Protein AF-A0A6J8A7T9-F1 (afdb_monomer_lite)

Structure (mmCIF, N/CA/C/O backbone):
data_AF-A0A6J8A7T9-F1
#
_entry.id   AF-A0A6J8A7T9-F1
#
loop_
_atom_site.group_PDB
_atom_site.id
_atom_site.type_symbol
_atom_site.label_atom_id
_atom_site.label_alt_id
_atom_site.label_comp_id
_atom_site.label_asym_id
_atom_site.label_entity_id
_atom_site.label_seq_id
_atom_site.pdbx_PDB_ins_code
_atom_site.Cartn_x
_atom_site.Cartn_y
_atom_site.Cartn_z
_atom_site.occupancy
_atom_site.B_iso_or_equiv
_atom_site.auth_seq_id
_atom_site.auth_comp_id
_atom_site.auth_asym_id
_atom_site.auth_atom_id
_atom_site.pdbx_PDB_model_num
ATOM 1 N N . MET A 1 1 ? 7.261 1.816 20.589 1.00 83.00 1 MET A N 1
ATOM 2 C CA . MET A 1 1 ? 6.664 0.461 20.465 1.00 83.00 1 MET A CA 1
ATOM 3 C C . MET A 1 1 ? 7.342 -0.419 19.414 1.00 83.00 1 MET A C 1
ATOM 5 O O . MET A 1 1 ? 7.906 -1.417 19.814 1.00 83.00 1 MET A O 1
ATOM 9 N N . LYS A 1 2 ? 7.361 -0.083 18.110 1.00 87.50 2 LYS A N 1
ATOM 10 C CA . LYS A 1 2 ? 7.926 -0.970 17.059 1.00 87.50 2 LYS A CA 1
ATOM 11 C C . LYS A 1 2 ? 9.394 -1.391 17.277 1.00 87.50 2 LYS A C 1
ATOM 13 O O . LYS A 1 2 ? 9.764 -2.484 16.874 1.00 87.50 2 LYS A O 1
ATOM 18 N N . GLN A 1 3 ? 10.212 -0.527 17.880 1.00 86.94 3 GLN A N 1
ATOM 19 C CA . GLN A 1 3 ? 11.635 -0.793 18.141 1.00 86.94 3 GLN A CA 1
ATOM 20 C C . GLN A 1 3 ? 11.873 -1.531 19.468 1.00 86.94 3 GLN A C 1
ATOM 22 O O . GLN A 1 3 ? 12.665 -2.460 19.508 1.00 86.94 3 GLN A O 1
ATOM 27 N N . GLU A 1 4 ? 11.173 -1.139 20.534 1.00 89.31 4 GLU A N 1
ATOM 28 C CA . GLU A 1 4 ? 11.419 -1.640 21.900 1.00 89.31 4 GLU A CA 1
ATOM 29 C C . GLU A 1 4 ? 10.499 -2.797 22.325 1.00 89.31 4 GLU A C 1
ATOM 31 O O . GLU A 1 4 ? 10.839 -3.563 23.217 1.00 89.31 4 GLU A O 1
ATOM 36 N N . TYR A 1 5 ? 9.327 -2.930 21.698 1.00 93.06 5 TYR A N 1
ATOM 37 C CA . TYR A 1 5 ? 8.269 -3.873 22.075 1.00 93.06 5 TYR A CA 1
ATOM 38 C C . TYR A 1 5 ? 7.647 -4.494 20.817 1.00 93.06 5 TYR A C 1
ATOM 40 O O . TYR A 1 5 ? 6.481 -4.250 20.485 1.00 93.06 5 TYR A O 1
ATOM 48 N N . LEU A 1 6 ? 8.460 -5.244 20.068 1.00 94.50 6 LEU A N 1
ATOM 49 C CA . LEU A 1 6 ? 8.077 -5.785 18.762 1.00 94.50 6 LEU A CA 1
ATOM 50 C C . LEU A 1 6 ? 6.875 -6.736 18.847 1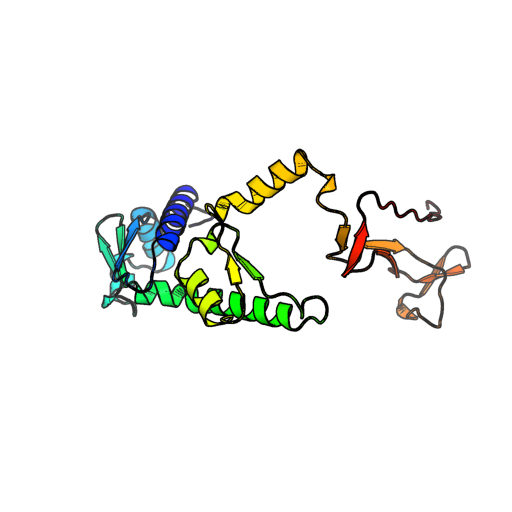.00 94.50 6 LEU A C 1
ATOM 52 O O . LEU A 1 6 ? 5.968 -6.615 18.030 1.00 94.50 6 LEU A O 1
ATOM 56 N N . GLU A 1 7 ? 6.836 -7.636 19.831 1.00 94.00 7 GLU A N 1
ATOM 57 C CA . GLU A 1 7 ? 5.733 -8.596 20.006 1.00 94.00 7 GLU A CA 1
ATOM 58 C C . GLU A 1 7 ? 4.395 -7.883 20.226 1.00 94.00 7 GLU A C 1
ATOM 60 O O . GLU A 1 7 ? 3.472 -8.042 19.428 1.00 94.00 7 GLU A O 1
ATOM 65 N N . SER A 1 8 ? 4.334 -6.981 21.211 1.00 94.50 8 SER A N 1
ATOM 66 C CA . SER A 1 8 ? 3.161 -6.142 21.484 1.00 94.50 8 SER A CA 1
ATOM 67 C C . SER A 1 8 ? 2.701 -5.351 20.257 1.00 94.50 8 SER A C 1
ATOM 69 O O . SER A 1 8 ? 1.504 -5.220 20.002 1.00 94.50 8 SER A O 1
ATOM 71 N N . TYR A 1 9 ? 3.648 -4.817 19.479 1.00 95.38 9 TYR A N 1
ATOM 72 C CA . TYR A 1 9 ? 3.336 -4.127 18.232 1.00 95.38 9 TYR A CA 1
ATOM 73 C C . TYR A 1 9 ? 2.712 -5.074 17.199 1.00 95.38 9 TYR A C 1
ATOM 75 O O . TYR A 1 9 ? 1.704 -4.726 16.587 1.00 95.38 9 TYR A O 1
ATOM 83 N N . LEU A 1 10 ? 3.282 -6.265 17.002 1.00 95.12 10 LEU A N 1
ATOM 84 C CA . LEU A 1 10 ? 2.763 -7.245 16.048 1.00 95.12 10 LEU A CA 1
ATOM 85 C C . LEU A 1 10 ? 1.363 -7.729 16.431 1.00 95.12 10 LEU A C 1
ATOM 87 O O . LEU A 1 10 ? 0.517 -7.847 15.545 1.00 95.12 10 LEU A O 1
ATOM 91 N N . ASP A 1 11 ? 1.096 -7.948 17.717 1.00 93.69 11 ASP A N 1
ATOM 92 C CA . ASP A 1 11 ? -0.228 -8.347 18.199 1.00 93.69 11 ASP A CA 1
ATOM 93 C C . ASP A 1 11 ? -1.267 -7.242 17.992 1.00 93.69 11 ASP A C 1
ATOM 95 O O . ASP A 1 11 ? -2.349 -7.504 17.459 1.00 93.69 11 ASP A O 1
ATOM 99 N N . LEU A 1 12 ? -0.911 -5.989 18.304 1.00 95.00 12 LEU A N 1
ATOM 100 C CA . LEU A 1 12 ? -1.765 -4.830 18.037 1.00 95.00 12 LEU A CA 1
ATOM 101 C C . LEU A 1 12 ? -2.108 -4.716 16.546 1.00 95.00 12 LEU A C 1
ATOM 103 O O . LEU A 1 12 ? -3.274 -4.550 16.179 1.00 95.00 12 LEU A O 1
ATOM 107 N N . ILE A 1 13 ? -1.097 -4.810 15.678 1.00 94.88 13 ILE A N 1
ATOM 108 C CA . ILE A 1 13 ? -1.295 -4.726 14.229 1.00 94.88 13 ILE A CA 1
ATOM 109 C C . ILE A 1 13 ? -2.118 -5.908 13.724 1.00 94.88 13 ILE A C 1
ATOM 111 O O . ILE A 1 13 ? -2.998 -5.707 12.893 1.00 94.88 13 ILE A O 1
ATOM 115 N N . ARG A 1 14 ? -1.900 -7.127 14.224 1.00 93.94 14 ARG A N 1
ATOM 116 C CA . ARG A 1 14 ? -2.664 -8.311 13.808 1.00 93.94 14 ARG A CA 1
ATOM 117 C C . ARG A 1 14 ? -4.146 -8.176 14.147 1.00 93.94 14 ARG A C 1
ATOM 119 O O . ARG A 1 14 ? -4.991 -8.483 13.298 1.00 93.94 14 ARG A O 1
ATOM 126 N N . ASP A 1 15 ? -4.470 -7.712 15.352 1.00 94.31 15 ASP A N 1
ATOM 127 C CA . ASP A 1 15 ? -5.870 -7.527 15.726 1.00 94.31 15 ASP A CA 1
ATOM 128 C C . ASP A 1 15 ? -6.496 -6.377 14.928 1.00 94.31 15 ASP A C 1
ATOM 130 O O . ASP A 1 15 ? -7.563 -6.554 14.339 1.00 94.31 15 ASP A O 1
ATOM 134 N N . PHE A 1 16 ? -5.788 -5.255 14.753 1.00 93.06 16 PHE A N 1
ATOM 135 C CA . PHE A 1 16 ? -6.235 -4.166 13.876 1.00 93.06 16 PHE A CA 1
ATOM 136 C C . PHE A 1 16 ? -6.507 -4.642 12.437 1.00 93.06 16 PHE A C 1
ATOM 138 O O . PHE A 1 16 ? -7.571 -4.374 11.873 1.00 93.06 16 PHE A O 1
ATOM 145 N N . GLU A 1 17 ? -5.583 -5.405 11.850 1.00 91.38 17 GLU A N 1
ATOM 146 C CA . GLU A 1 17 ? -5.686 -5.987 10.507 1.00 91.38 17 GLU A CA 1
ATOM 147 C C . GLU A 1 17 ? -6.872 -6.945 10.350 1.00 91.38 17 GLU A C 1
ATOM 149 O O . GLU A 1 17 ? -7.407 -7.097 9.245 1.00 91.38 17 GLU A O 1
ATOM 154 N N . THR A 1 18 ? -7.285 -7.583 11.443 1.00 91.50 18 THR A N 1
ATOM 155 C CA . THR A 1 18 ? -8.459 -8.455 11.494 1.00 91.50 18 THR A CA 1
ATOM 156 C C . THR A 1 18 ? -9.729 -7.618 11.606 1.00 91.50 18 THR A C 1
ATOM 158 O O . THR A 1 18 ? -10.648 -7.768 10.797 1.00 91.50 18 THR A O 1
ATOM 161 N N . LYS A 1 19 ? -9.771 -6.671 12.549 1.00 92.25 19 LYS A N 1
ATOM 162 C CA . LYS A 1 19 ? -10.948 -5.835 12.815 1.00 92.25 19 LYS A CA 1
ATOM 163 C C . LYS A 1 19 ? -11.281 -4.904 11.662 1.00 92.25 19 LYS A C 1
ATOM 165 O O . LYS A 1 19 ? -12.459 -4.780 11.337 1.00 92.25 19 LYS A O 1
ATOM 170 N N . LYS A 1 20 ? -10.294 -4.338 10.961 1.00 90.06 20 LYS A N 1
ATOM 171 C CA . LYS A 1 20 ? -10.535 -3.463 9.796 1.00 90.06 20 LYS A CA 1
ATOM 172 C C . LYS A 1 20 ? -11.361 -4.126 8.684 1.00 90.06 20 LYS A C 1
ATOM 174 O O . LYS A 1 20 ? -12.021 -3.433 7.916 1.00 90.06 20 LYS A O 1
ATOM 179 N N . ARG A 1 21 ? -11.334 -5.462 8.587 1.00 88.69 21 ARG A N 1
ATOM 180 C CA . ARG A 1 21 ? -12.101 -6.241 7.595 1.00 88.69 21 ARG A CA 1
ATOM 181 C C . ARG A 1 21 ? -13.568 -6.407 7.991 1.00 88.69 21 ARG A C 1
ATOM 183 O O . ARG A 1 21 ? -14.385 -6.752 7.152 1.00 88.69 21 ARG A O 1
ATOM 190 N N . THR A 1 22 ? -13.891 -6.166 9.259 1.00 87.00 22 THR A N 1
ATOM 191 C CA . THR A 1 22 ? -15.240 -6.332 9.822 1.00 87.00 22 THR A CA 1
ATOM 192 C C . THR A 1 22 ? -16.046 -5.034 9.848 1.00 87.00 22 THR A C 1
ATOM 194 O O . THR A 1 22 ? -17.246 -5.074 10.093 1.00 87.00 22 THR A O 1
ATOM 197 N N . ILE A 1 23 ? -15.404 -3.889 9.588 1.00 88.62 23 ILE A N 1
ATOM 198 C CA . ILE A 1 23 ? -16.053 -2.577 9.627 1.00 88.62 23 ILE A CA 1
ATOM 199 C C . ILE A 1 23 ? -16.860 -2.374 8.346 1.00 88.62 23 ILE A C 1
ATOM 201 O O . ILE A 1 23 ? -16.309 -2.359 7.244 1.00 88.62 23 ILE A O 1
ATOM 205 N N . ASN A 1 24 ? -18.158 -2.169 8.522 1.00 86.94 24 ASN A N 1
ATOM 206 C CA . ASN A 1 24 ? -19.120 -1.812 7.484 1.00 86.94 24 ASN A CA 1
ATOM 207 C C . ASN A 1 24 ? -19.909 -0.547 7.911 1.00 86.94 24 ASN A C 1
ATOM 209 O O . ASN A 1 24 ? -19.714 -0.059 9.036 1.00 86.94 24 ASN A O 1
ATOM 213 N N . PRO A 1 25 ? -20.764 0.026 7.045 1.00 83.75 25 PRO A N 1
ATOM 214 C CA . PRO A 1 25 ? -21.557 1.212 7.386 1.00 83.75 25 PRO A CA 1
ATOM 215 C C . PRO A 1 25 ? -22.433 1.042 8.630 1.00 83.75 25 PRO A C 1
ATOM 217 O O . PRO A 1 25 ? -22.506 1.954 9.452 1.00 83.75 25 PRO A O 1
ATOM 220 N N . ASP A 1 26 ? -23.007 -0.146 8.821 1.00 88.44 26 ASP A N 1
ATOM 221 C CA . ASP A 1 26 ? -23.929 -0.448 9.924 1.00 88.44 26 ASP A CA 1
ATOM 222 C C . ASP A 1 26 ? -23.219 -0.726 11.257 1.00 88.44 26 ASP A C 1
ATOM 224 O O . ASP A 1 26 ? -23.841 -0.790 12.323 1.00 88.44 26 ASP A O 1
ATOM 228 N N . THR A 1 27 ? -21.894 -0.888 11.230 1.00 91.31 27 THR A N 1
ATOM 229 C CA . THR A 1 27 ? -21.101 -1.129 12.433 1.00 91.31 27 THR A CA 1
ATOM 230 C C . THR A 1 27 ? -21.206 0.090 13.345 1.00 91.31 27 THR A C 1
ATOM 232 O O . THR A 1 27 ? -20.922 1.213 12.923 1.00 91.31 27 THR A O 1
ATOM 235 N N . LYS A 1 28 ? -21.595 -0.131 14.608 1.00 93.44 28 LYS A N 1
ATOM 236 C CA . LYS A 1 28 ? -21.704 0.927 15.631 1.00 93.44 28 LYS A CA 1
ATOM 237 C C . LYS A 1 28 ? -20.459 1.034 16.503 1.00 93.44 28 LYS A C 1
ATOM 239 O O . LYS A 1 28 ? -19.970 2.127 16.749 1.00 93.44 28 LYS A O 1
ATOM 244 N N . LYS A 1 29 ? -19.937 -0.100 16.974 1.00 94.25 29 LYS A N 1
ATOM 245 C CA . LYS A 1 29 ? -18.751 -0.162 17.837 1.00 94.25 29 LYS A CA 1
ATOM 246 C C . LYS A 1 29 ? -17.857 -1.314 17.410 1.00 94.25 29 LYS A C 1
ATOM 248 O O . LYS A 1 29 ? -18.353 -2.369 17.022 1.00 94.25 29 LYS A O 1
ATOM 253 N N . VAL A 1 30 ? -16.552 -1.127 17.537 1.00 94.31 30 VAL A N 1
ATOM 254 C CA . VAL A 1 30 ? -15.538 -2.145 17.250 1.00 94.31 30 VAL A CA 1
ATOM 255 C C . VAL A 1 30 ? -14.730 -2.374 18.512 1.00 94.31 30 VAL A C 1
ATOM 257 O O . VAL A 1 30 ? -14.298 -1.422 19.155 1.00 94.31 30 VAL A O 1
ATOM 260 N N . THR A 1 31 ? -14.531 -3.635 18.880 1.00 95.00 31 THR A N 1
ATOM 261 C CA . THR A 1 31 ? -13.663 -4.004 20.001 1.00 95.00 31 THR A CA 1
ATOM 262 C C . THR A 1 31 ? -12.420 -4.694 19.471 1.00 95.00 31 THR A C 1
ATOM 264 O O . THR A 1 31 ? -12.542 -5.697 18.760 1.00 95.00 31 THR A O 1
ATOM 267 N N . MET A 1 32 ? -11.257 -4.162 19.839 1.00 94.88 32 MET A N 1
ATOM 268 C CA . MET A 1 32 ? -9.944 -4.691 19.480 1.00 94.88 32 MET A CA 1
ATOM 269 C C . MET A 1 32 ? -9.098 -4.943 20.730 1.00 94.88 32 MET A C 1
ATOM 271 O O . MET A 1 32 ? -9.214 -4.216 21.720 1.00 94.88 32 MET A O 1
ATOM 275 N N . ALA A 1 33 ? -8.288 -5.993 20.694 1.00 95.19 33 ALA A N 1
ATOM 276 C CA . ALA A 1 33 ? -7.266 -6.257 21.692 1.00 95.19 33 ALA A CA 1
ATOM 277 C C . ALA A 1 33 ? -6.140 -5.227 21.558 1.00 95.19 33 ALA A C 1
ATOM 279 O O . ALA A 1 33 ? -5.780 -4.806 20.456 1.00 95.19 33 ALA A O 1
ATOM 280 N N . ILE A 1 34 ? -5.598 -4.811 22.695 1.00 95.31 34 ILE A N 1
ATOM 281 C CA . ILE A 1 34 ? -4.487 -3.876 22.783 1.00 95.31 34 ILE A CA 1
ATOM 282 C C . ILE A 1 34 ? -3.463 -4.396 23.797 1.00 95.31 34 ILE A C 1
ATOM 284 O O . ILE A 1 34 ? -3.844 -4.941 24.833 1.00 95.31 34 ILE A O 1
ATOM 288 N N . PRO A 1 35 ? -2.157 -4.193 23.566 1.00 95.25 35 PRO A N 1
ATOM 289 C CA . PRO A 1 35 ? -1.131 -4.524 24.547 1.00 95.25 35 PRO A CA 1
ATOM 290 C C . PRO A 1 35 ? -1.137 -3.467 25.662 1.00 95.25 35 PRO A C 1
ATOM 292 O O . PRO A 1 35 ? -0.274 -2.589 25.705 1.00 95.25 35 PRO A O 1
ATOM 295 N N . PHE A 1 36 ? -2.150 -3.510 26.536 1.00 95.12 36 PHE A N 1
ATOM 296 C CA . PHE A 1 36 ? -2.442 -2.447 27.505 1.00 95.12 36 PHE A CA 1
ATOM 297 C C . PHE A 1 36 ? -1.239 -2.114 28.389 1.00 95.12 36 PHE A C 1
ATOM 299 O O . PHE A 1 36 ? -0.917 -0.942 28.540 1.00 95.12 36 PHE A O 1
ATOM 306 N N . VAL A 1 37 ? -0.539 -3.123 28.919 1.00 94.69 37 VAL A N 1
ATOM 307 C CA . VAL A 1 37 ? 0.648 -2.914 29.768 1.00 94.69 37 VAL A CA 1
ATOM 308 C C . VAL A 1 37 ? 1.726 -2.144 29.005 1.00 94.69 37 VAL A C 1
ATOM 310 O O . VAL A 1 37 ? 2.205 -1.124 29.484 1.00 94.69 37 VAL A O 1
ATOM 313 N N . THR A 1 38 ? 2.053 -2.572 27.782 1.00 95.12 38 THR A N 1
ATOM 314 C CA . THR A 1 38 ? 3.040 -1.888 26.935 1.00 95.12 38 THR A CA 1
ATOM 315 C C . THR A 1 38 ? 2.616 -0.462 26.598 1.00 95.12 38 THR A C 1
ATOM 317 O O . THR A 1 38 ? 3.439 0.446 26.664 1.00 95.12 38 THR A O 1
ATOM 320 N N . LEU A 1 39 ? 1.348 -0.254 26.231 1.00 94.25 39 LEU A N 1
ATOM 321 C CA . LEU A 1 39 ? 0.806 1.077 25.951 1.00 94.25 39 LEU A CA 1
ATOM 322 C C . LEU A 1 39 ? 0.900 1.980 27.180 1.00 94.25 39 LEU A C 1
ATOM 324 O O . LEU A 1 39 ? 1.392 3.096 27.066 1.00 94.25 39 LEU A O 1
ATOM 328 N N . ASN A 1 40 ? 0.503 1.480 28.349 1.00 95.25 40 ASN A N 1
ATOM 329 C CA . ASN A 1 40 ? 0.542 2.231 29.595 1.00 95.25 40 ASN A CA 1
ATOM 330 C C . ASN A 1 40 ? 1.971 2.612 29.991 1.00 95.25 40 ASN A C 1
ATOM 332 O O . ASN A 1 40 ? 2.230 3.781 30.241 1.00 95.25 40 ASN A O 1
ATOM 336 N N . THR A 1 41 ? 2.913 1.665 29.947 1.00 95.12 41 THR A N 1
ATOM 337 C CA . THR A 1 41 ? 4.331 1.942 30.221 1.00 95.12 41 THR A CA 1
ATOM 338 C C . THR A 1 41 ? 4.919 2.962 29.246 1.00 95.12 41 THR A C 1
ATOM 340 O O . THR A 1 41 ? 5.723 3.799 29.644 1.00 95.12 41 THR A O 1
ATOM 343 N N . LEU A 1 42 ? 4.549 2.906 27.962 1.00 94.00 42 LEU A N 1
ATOM 344 C CA . LEU A 1 42 ? 5.010 3.891 26.981 1.00 94.00 42 LEU A CA 1
ATOM 345 C C . LEU A 1 42 ? 4.427 5.280 27.256 1.00 94.00 42 LEU A C 1
ATOM 347 O O . LEU A 1 42 ? 5.163 6.257 27.170 1.00 94.00 42 LEU A O 1
ATOM 351 N N . CYS A 1 43 ? 3.145 5.364 27.610 1.00 94.50 43 CYS A N 1
ATOM 352 C CA . CYS A 1 43 ? 2.501 6.617 27.994 1.00 94.50 43 CYS A CA 1
ATOM 353 C C . CYS A 1 43 ? 3.152 7.231 29.240 1.00 94.50 43 CYS A C 1
ATOM 355 O O . CYS A 1 43 ? 3.545 8.390 29.196 1.00 94.50 43 CYS A O 1
ATOM 357 N N . GLU A 1 44 ? 3.382 6.444 30.291 1.00 95.81 44 GLU A N 1
ATOM 358 C CA . GLU A 1 44 ? 4.035 6.921 31.517 1.00 95.81 44 GLU A CA 1
ATOM 359 C C . GLU A 1 44 ? 5.462 7.419 31.250 1.00 95.81 44 GLU A C 1
ATOM 361 O O . GLU A 1 44 ? 5.868 8.447 31.781 1.00 95.81 44 GLU A O 1
ATOM 366 N N . LYS A 1 45 ? 6.219 6.727 30.388 1.00 94.00 45 LYS A N 1
ATOM 367 C CA . LYS A 1 45 ? 7.596 7.116 30.046 1.00 94.00 45 LYS A CA 1
ATOM 368 C C . LYS A 1 45 ? 7.695 8.342 29.140 1.00 94.00 45 LYS A C 1
ATOM 370 O O . LYS A 1 45 ? 8.680 9.063 29.230 1.00 94.00 45 LYS A O 1
ATOM 375 N N . GLN A 1 46 ? 6.764 8.513 28.200 1.00 93.25 46 GLN A N 1
ATOM 376 C CA . GLN A 1 46 ? 6.885 9.518 27.132 1.00 93.25 46 GLN A CA 1
ATOM 377 C C . GLN A 1 46 ? 6.001 10.746 27.342 1.00 93.25 46 GLN A C 1
ATOM 379 O O . GLN A 1 46 ? 6.301 11.801 26.793 1.00 93.25 46 GLN A O 1
ATOM 384 N N . LEU A 1 47 ? 4.899 10.594 28.074 1.00 93.25 47 LEU A N 1
ATOM 385 C CA . LEU A 1 47 ? 3.863 11.611 28.253 1.00 93.25 47 LEU A CA 1
ATOM 386 C C . LEU A 1 47 ? 3.580 11.897 29.735 1.00 93.25 47 LEU A C 1
ATOM 388 O O . LEU A 1 47 ? 2.691 12.688 30.021 1.00 93.25 47 LEU A O 1
ATOM 392 N N . GLU A 1 48 ? 4.304 11.245 30.655 1.00 94.25 48 GLU A N 1
ATOM 393 C CA . GLU A 1 48 ? 4.182 11.412 32.114 1.00 94.25 48 GLU A CA 1
ATOM 394 C C . GLU A 1 48 ? 2.760 11.170 32.662 1.00 94.25 48 GLU A C 1
ATOM 396 O O . GLU A 1 48 ? 2.417 11.581 33.768 1.00 94.25 48 GLU A O 1
ATOM 401 N N . GLU A 1 49 ? 1.924 10.453 31.909 1.00 94.88 49 GLU A N 1
ATOM 402 C CA . GLU A 1 49 ? 0.530 10.185 32.250 1.00 94.88 49 GLU A CA 1
ATOM 403 C C . GLU A 1 49 ? 0.144 8.750 31.860 1.00 94.88 49 GLU A C 1
ATOM 405 O O . GLU A 1 49 ? 0.650 8.187 30.886 1.00 94.88 49 GLU A O 1
ATOM 410 N N . ASN A 1 50 ? -0.761 8.127 32.623 1.00 94.94 50 ASN A N 1
ATOM 411 C CA . ASN A 1 50 ? -1.219 6.771 32.321 1.00 94.94 50 ASN A CA 1
ATOM 412 C C . ASN A 1 50 ? -2.151 6.751 31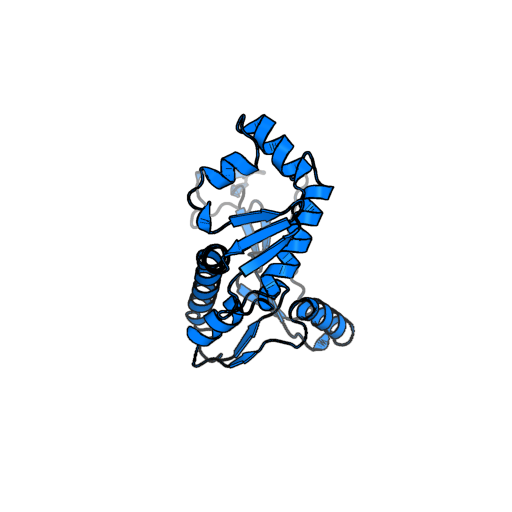.092 1.00 94.94 50 ASN A C 1
ATOM 414 O O . ASN A 1 50 ? -2.849 7.720 30.781 1.00 94.94 50 ASN A O 1
ATOM 418 N N . PHE A 1 51 ? -2.216 5.606 30.408 1.00 94.31 51 PHE A N 1
ATOM 419 C CA . PHE A 1 51 ? -2.941 5.485 29.139 1.00 94.31 51 PHE A CA 1
ATOM 420 C C . PHE A 1 51 ? -4.446 5.767 29.266 1.00 94.31 51 PHE A C 1
ATOM 422 O O . PHE A 1 51 ? -5.055 6.297 28.338 1.00 94.31 51 PHE A O 1
ATOM 429 N N . ARG A 1 52 ? -5.070 5.440 30.406 1.00 94.25 52 ARG A N 1
ATOM 430 C CA . ARG A 1 52 ? -6.508 5.685 30.609 1.00 94.25 52 ARG A CA 1
ATOM 431 C C . ARG A 1 52 ? -6.808 7.169 30.774 1.00 94.25 52 ARG A C 1
ATOM 433 O O . ARG A 1 52 ? -7.763 7.644 30.163 1.00 94.25 52 ARG A O 1
ATOM 440 N N . SER A 1 53 ? -6.002 7.880 31.558 1.00 93.94 53 SER A N 1
ATOM 441 C CA . SER A 1 53 ? -6.168 9.318 31.768 1.00 93.94 53 SER A CA 1
ATOM 442 C C . SER A 1 53 ? -5.958 10.098 30.469 1.00 93.94 53 SER A C 1
ATOM 444 O O . SER A 1 53 ? -6.796 10.932 30.136 1.00 93.94 53 SER A O 1
ATOM 446 N N . LEU A 1 54 ? -4.961 9.721 29.657 1.00 94.75 54 LEU A N 1
ATOM 447 C CA . LEU A 1 54 ? -4.739 10.315 28.331 1.00 94.75 54 LEU A CA 1
ATOM 448 C C . LEU A 1 54 ? -5.936 10.158 27.384 1.00 94.75 54 LEU A C 1
ATOM 450 O O . LEU A 1 54 ? -6.261 11.070 26.630 1.00 94.75 54 LEU A O 1
ATOM 454 N N . ILE A 1 55 ? -6.611 9.003 27.391 1.00 94.19 55 ILE A N 1
ATOM 455 C CA . ILE A 1 55 ? -7.827 8.828 26.583 1.00 94.19 55 ILE A CA 1
ATOM 456 C C . ILE A 1 55 ? -8.975 9.674 27.139 1.00 94.19 55 ILE A C 1
ATOM 458 O O . ILE A 1 55 ? -9.695 10.292 26.353 1.00 94.19 55 ILE A O 1
ATOM 462 N N . ALA A 1 56 ? -9.124 9.742 28.464 1.00 94.25 56 ALA A N 1
ATOM 463 C CA . ALA A 1 56 ? -10.165 10.529 29.120 1.00 94.25 56 ALA A CA 1
ATOM 464 C C . ALA A 1 56 ? -10.001 12.046 28.912 1.00 94.25 56 ALA A C 1
ATOM 466 O O . ALA A 1 56 ? -11.002 12.753 28.842 1.00 94.25 56 ALA A O 1
ATOM 467 N N . SER A 1 57 ? -8.769 12.544 28.773 1.00 93.88 57 SER A N 1
ATOM 468 C CA . SER A 1 57 ? -8.478 13.948 28.449 1.00 93.88 57 SER A CA 1
ATOM 469 C C . SER A 1 57 ? -8.493 14.244 26.942 1.00 93.88 57 SER A C 1
ATOM 471 O O . SER A 1 57 ? -8.456 15.405 26.532 1.00 93.88 57 SER A O 1
ATOM 473 N N . SER A 1 58 ? -8.567 13.212 26.095 1.00 93.75 58 SER A N 1
ATOM 474 C CA . SER A 1 58 ? -8.558 13.365 24.639 1.00 93.75 58 SER A CA 1
ATOM 475 C C . SER A 1 58 ? -9.930 13.756 24.066 1.00 93.75 58 SER A C 1
ATOM 477 O O . SER A 1 58 ? -10.968 13.455 24.660 1.00 93.75 58 SER A O 1
ATOM 479 N N . PRO A 1 59 ? -9.979 14.277 22.821 1.00 93.94 59 PRO A N 1
ATOM 480 C CA . PRO A 1 59 ? -11.233 14.479 22.084 1.00 93.94 59 PRO A CA 1
ATOM 481 C C . PRO A 1 59 ? -12.051 13.198 21.838 1.00 93.94 59 PRO A C 1
ATOM 483 O O . PRO A 1 59 ? -13.149 13.264 21.291 1.00 93.94 59 PRO A O 1
ATOM 486 N N . TYR A 1 60 ? -11.507 12.027 22.178 1.00 94.06 60 TYR A N 1
ATOM 487 C CA . TYR A 1 60 ? -12.126 10.727 21.954 1.00 94.06 60 TYR A CA 1
ATOM 488 C C . TYR A 1 60 ? -12.665 10.080 23.234 1.00 94.06 60 TYR A C 1
ATOM 490 O O . TYR A 1 60 ? -13.072 8.920 23.168 1.00 94.06 60 TYR A O 1
ATOM 498 N N . ALA A 1 61 ? -12.700 10.797 24.363 1.00 93.62 61 ALA A N 1
ATOM 499 C CA . ALA A 1 61 ? -13.157 10.276 25.655 1.00 93.62 61 ALA A CA 1
ATOM 500 C C . ALA A 1 61 ? -14.538 9.590 25.582 1.00 93.62 61 ALA A C 1
ATOM 502 O O . ALA A 1 61 ? -14.716 8.496 26.114 1.00 93.62 61 ALA A O 1
ATOM 503 N N . ASP A 1 62 ? -15.482 10.162 24.827 1.00 94.25 62 ASP A N 1
ATOM 504 C CA . ASP A 1 62 ? -16.830 9.593 24.649 1.00 94.25 62 ASP A CA 1
ATOM 505 C C . ASP A 1 62 ? -16.889 8.450 23.622 1.00 94.25 62 ASP A C 1
ATOM 507 O O . ASP A 1 62 ? -17.841 7.668 23.572 1.00 94.25 62 ASP A O 1
ATOM 511 N N . SER A 1 63 ? -15.873 8.354 22.762 1.00 95.25 63 SER A N 1
ATOM 512 C CA . SER A 1 63 ? -15.831 7.413 21.638 1.00 95.25 63 SER A CA 1
ATOM 513 C C . SER A 1 63 ? -14.955 6.191 21.899 1.00 95.25 63 SER A C 1
ATOM 515 O O . SER A 1 63 ? -15.063 5.207 21.166 1.00 95.25 63 SER A O 1
ATOM 517 N N . ILE A 1 64 ? -14.076 6.237 22.902 1.00 95.38 64 ILE A N 1
ATOM 518 C CA . ILE A 1 64 ? -13.091 5.197 23.198 1.00 95.38 64 ILE A CA 1
ATOM 519 C C . ILE A 1 64 ? -13.219 4.785 24.659 1.00 95.38 64 ILE A C 1
ATOM 521 O O . ILE A 1 64 ? -12.995 5.574 25.567 1.00 95.38 64 ILE A O 1
ATOM 525 N N . VAL A 1 65 ? -13.513 3.505 24.885 1.00 95.31 65 VAL A N 1
ATOM 526 C CA . VAL A 1 65 ? -13.599 2.927 26.229 1.00 95.31 65 VAL A CA 1
ATOM 527 C C . VAL A 1 65 ? -12.636 1.755 26.354 1.00 95.31 65 VAL A C 1
ATOM 529 O O . VAL A 1 65 ? -12.630 0.853 25.513 1.00 95.31 65 VAL A O 1
ATOM 532 N N . ILE A 1 66 ? -11.835 1.749 27.417 1.00 94.62 66 ILE A N 1
ATOM 533 C CA . ILE A 1 66 ? -10.863 0.691 27.706 1.00 94.62 66 ILE A CA 1
ATOM 534 C C . ILE A 1 66 ? -11.476 -0.318 28.686 1.00 94.62 66 ILE A C 1
ATOM 536 O O . ILE A 1 66 ? -11.957 0.055 29.753 1.00 94.62 66 ILE A O 1
ATOM 540 N N . TYR A 1 67 ? -11.407 -1.605 28.345 1.00 91.19 67 TYR A N 1
ATOM 541 C CA . TYR A 1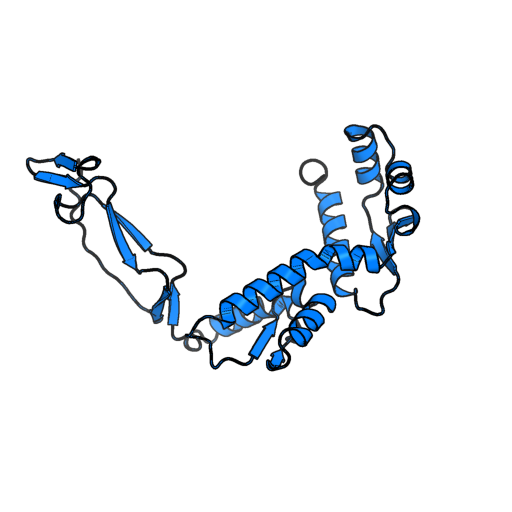 67 ? -11.842 -2.730 29.174 1.00 91.19 67 TYR A CA 1
ATOM 542 C C . TYR A 1 67 ? -10.701 -3.742 29.291 1.00 91.19 67 TYR A C 1
ATOM 544 O O . TYR A 1 67 ? -10.512 -4.566 28.398 1.00 91.19 67 TYR A O 1
ATOM 552 N N . GLY A 1 68 ? -9.935 -3.680 30.383 1.00 91.00 68 GLY A N 1
ATOM 553 C CA . GLY A 1 68 ? -8.773 -4.553 30.574 1.00 91.00 68 GLY A CA 1
ATOM 554 C C . GLY A 1 68 ? -7.746 -4.383 29.451 1.00 91.00 68 GLY A C 1
ATOM 555 O O . GLY A 1 68 ? -7.214 -3.293 29.260 1.00 91.00 68 GLY A O 1
ATOM 556 N N . ASP A 1 69 ? -7.513 -5.459 28.704 1.00 93.19 69 ASP A N 1
ATOM 557 C CA . ASP A 1 69 ? -6.620 -5.559 27.544 1.00 93.19 69 ASP A CA 1
ATOM 558 C C . ASP A 1 69 ? -7.315 -5.251 26.203 1.00 93.19 69 ASP A C 1
ATOM 560 O O . ASP A 1 69 ? -6.787 -5.543 25.132 1.00 93.19 69 ASP A O 1
ATOM 564 N N . LYS A 1 70 ? -8.520 -4.675 26.229 1.00 95.12 70 LYS A N 1
ATOM 565 C CA . LYS A 1 70 ? -9.297 -4.345 25.030 1.00 95.12 70 LYS A CA 1
ATOM 566 C C . LYS A 1 70 ? -9.689 -2.883 25.008 1.00 95.12 70 LYS A C 1
ATOM 568 O O . LYS A 1 70 ? -9.936 -2.262 26.039 1.00 95.12 70 LYS A O 1
ATOM 573 N N . VAL A 1 71 ? -9.846 -2.360 23.802 1.00 95.38 71 VAL A N 1
ATOM 574 C CA . VAL A 1 71 ? -10.446 -1.053 23.556 1.00 95.38 71 VAL A CA 1
ATOM 575 C C . VAL A 1 71 ? -11.694 -1.218 22.701 1.00 95.38 71 VAL A C 1
ATOM 577 O O . VAL A 1 71 ? -11.714 -1.972 21.726 1.00 95.38 71 VAL A O 1
ATOM 580 N N . ARG A 1 72 ? -12.769 -0.537 23.092 1.00 95.69 72 ARG A N 1
ATOM 581 C CA . ARG A 1 72 ? -14.009 -0.424 22.331 1.00 95.69 72 ARG A CA 1
ATOM 582 C C . ARG A 1 72 ? -14.101 0.989 21.775 1.00 95.69 72 ARG A C 1
ATOM 584 O O . ARG A 1 72 ? -14.143 1.941 22.543 1.00 95.69 72 ARG A O 1
ATOM 591 N N . ILE A 1 73 ? -14.149 1.092 20.454 1.00 95.38 73 ILE A N 1
ATOM 592 C CA . ILE A 1 73 ? -14.106 2.349 19.711 1.00 95.38 73 ILE A CA 1
ATOM 593 C C . ILE A 1 73 ? -15.420 2.518 18.947 1.00 95.38 73 ILE A C 1
ATOM 595 O O . ILE A 1 73 ? -15.929 1.551 18.367 1.00 95.38 73 ILE A O 1
ATOM 599 N N . ASP A 1 74 ? -15.972 3.729 18.936 1.00 95.06 74 ASP A N 1
ATOM 600 C CA . ASP A 1 74 ? -17.074 4.092 18.050 1.00 95.06 74 ASP A CA 1
ATOM 601 C C . ASP A 1 74 ? -16.649 3.927 16.586 1.00 95.06 74 ASP A C 1
ATOM 603 O O . ASP A 1 74 ? -15.592 4.392 16.148 1.00 95.06 74 ASP A O 1
ATOM 607 N N . ALA A 1 75 ? -17.476 3.245 15.802 1.00 92.81 75 ALA A N 1
ATOM 608 C CA . ALA A 1 75 ? -17.143 2.940 14.422 1.00 92.81 75 ALA A CA 1
ATOM 609 C C . ALA A 1 75 ? -16.993 4.199 13.557 1.00 92.81 75 ALA A C 1
ATOM 611 O O . ALA A 1 75 ? -16.267 4.150 12.569 1.00 92.81 75 ALA A O 1
ATOM 612 N N . ASN A 1 76 ? -17.607 5.332 13.919 1.00 92.62 76 ASN A N 1
ATOM 613 C CA . ASN A 1 76 ? -17.406 6.598 13.214 1.00 92.62 76 ASN A CA 1
ATOM 614 C C . ASN A 1 76 ? -15.967 7.100 13.332 1.00 92.62 76 ASN A C 1
ATOM 616 O O . ASN A 1 76 ? -15.417 7.589 12.347 1.00 92.62 76 ASN A O 1
ATOM 620 N N . VAL A 1 77 ? -15.339 6.950 14.503 1.00 92.75 77 VAL A N 1
ATOM 621 C CA . VAL A 1 77 ? -13.928 7.321 14.695 1.00 92.75 77 VAL A CA 1
ATOM 622 C C . VAL A 1 77 ? -13.035 6.443 13.826 1.00 92.75 77 VAL A C 1
ATOM 624 O O . VAL A 1 77 ? -12.160 6.949 13.126 1.00 92.75 77 VAL A O 1
ATOM 627 N N . LEU A 1 78 ? -13.300 5.133 13.794 1.00 90.94 78 LEU A N 1
ATOM 628 C CA . LEU A 1 78 ? -12.545 4.221 12.935 1.00 90.94 78 LEU A CA 1
ATOM 629 C C . LEU A 1 78 ? -12.795 4.465 11.446 1.00 90.94 78 LEU A C 1
ATOM 631 O O . LEU A 1 78 ? -11.848 4.397 10.676 1.00 90.94 78 LEU A O 1
ATOM 635 N N . ARG A 1 79 ? -14.023 4.781 11.020 1.00 91.62 79 ARG A N 1
ATOM 636 C CA . ARG A 1 79 ? -14.317 5.146 9.623 1.00 91.62 79 ARG A CA 1
ATOM 637 C C . ARG A 1 79 ? -13.499 6.362 9.192 1.00 91.62 79 ARG A C 1
ATOM 639 O O . ARG A 1 79 ? -12.797 6.277 8.188 1.00 91.62 79 ARG A O 1
ATOM 646 N N . LYS A 1 80 ? -13.483 7.417 10.016 1.00 92.12 80 LYS A N 1
ATOM 647 C CA . LYS A 1 80 ? -12.697 8.638 9.768 1.00 92.12 80 LYS A CA 1
ATOM 648 C C . LYS A 1 80 ? -11.201 8.372 9.599 1.00 92.12 80 LYS A C 1
ATOM 650 O O . LYS A 1 80 ? -10.547 9.042 8.804 1.00 92.12 80 LYS A O 1
ATOM 655 N N . LEU A 1 81 ? -10.656 7.370 10.294 1.00 90.88 81 LEU A N 1
ATOM 656 C CA . LEU A 1 81 ? -9.256 6.963 10.130 1.00 90.88 81 LEU A CA 1
ATOM 657 C C . LEU A 1 81 ? -8.938 6.532 8.686 1.00 90.88 81 LEU A C 1
ATOM 659 O O . LEU A 1 81 ? -7.818 6.732 8.219 1.00 90.88 81 LEU A O 1
ATOM 663 N N . PHE A 1 82 ? -9.912 5.956 7.974 1.00 91.44 82 PHE A N 1
ATOM 664 C CA . PHE A 1 82 ? -9.735 5.461 6.610 1.00 91.44 82 PHE A CA 1
ATOM 665 C C . PHE A 1 82 ? -10.057 6.492 5.526 1.00 91.44 82 PHE A C 1
ATOM 667 O O . PHE A 1 82 ? -9.651 6.272 4.386 1.00 91.44 82 PHE A O 1
ATOM 674 N N . ASP A 1 83 ? -10.721 7.608 5.845 1.00 93.12 83 ASP A N 1
ATOM 675 C CA . ASP A 1 83 ? -11.197 8.584 4.852 1.00 93.12 83 ASP A CA 1
ATOM 676 C C . ASP A 1 83 ? -10.073 9.071 3.933 1.00 93.12 83 ASP A C 1
ATOM 678 O O . ASP A 1 83 ? -10.190 9.002 2.710 1.00 93.12 83 ASP A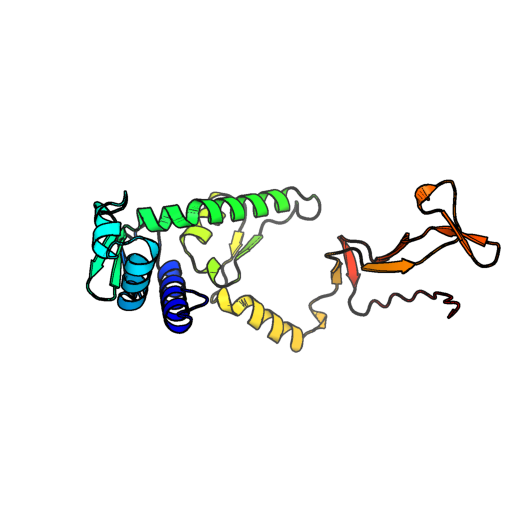 O 1
ATOM 682 N N . LYS A 1 84 ? -8.934 9.481 4.509 1.00 96.69 84 LYS A N 1
ATOM 683 C CA . LYS A 1 84 ? -7.773 9.947 3.732 1.00 96.69 84 LYS A CA 1
ATOM 684 C C . LYS A 1 84 ? -7.212 8.850 2.827 1.00 96.69 84 LYS A C 1
ATOM 686 O O . LYS A 1 84 ? -6.870 9.104 1.674 1.00 96.69 84 LYS A O 1
ATOM 691 N N . THR A 1 85 ? -7.108 7.624 3.335 1.00 95.25 85 THR A N 1
ATOM 692 C CA . THR A 1 85 ? -6.594 6.487 2.562 1.00 95.25 85 THR A CA 1
ATOM 693 C C . THR A 1 85 ? -7.538 6.124 1.421 1.00 95.25 85 THR A C 1
ATOM 695 O O . THR A 1 85 ? -7.080 5.920 0.300 1.00 95.25 85 THR A O 1
ATOM 698 N N . ILE A 1 86 ? -8.845 6.076 1.683 1.00 96.06 86 ILE A N 1
ATOM 699 C CA . ILE A 1 86 ? -9.868 5.799 0.673 1.00 96.06 86 ILE A CA 1
ATOM 700 C C . ILE A 1 86 ? -9.866 6.899 -0.390 1.00 96.06 86 ILE A C 1
ATOM 702 O O . ILE A 1 86 ? -9.811 6.582 -1.574 1.00 96.06 86 ILE A O 1
ATOM 706 N N . ALA A 1 87 ? -9.839 8.174 0.005 1.00 97.44 87 ALA A N 1
ATOM 707 C CA . ALA A 1 87 ? -9.779 9.298 -0.927 1.00 97.44 87 ALA A CA 1
ATOM 708 C C . ALA A 1 87 ? -8.568 9.201 -1.868 1.00 97.44 87 ALA A C 1
ATOM 710 O O . ALA A 1 87 ? -8.719 9.348 -3.079 1.00 97.44 87 ALA A O 1
ATOM 711 N N . ASN A 1 88 ? -7.391 8.860 -1.334 1.00 97.94 88 ASN A N 1
ATOM 712 C CA . ASN A 1 88 ? -6.190 8.657 -2.145 1.00 97.94 88 ASN A CA 1
ATOM 713 C C . ASN A 1 88 ? -6.327 7.473 -3.116 1.00 97.94 88 ASN A C 1
ATOM 715 O O . ASN A 1 88 ? -5.884 7.575 -4.255 1.00 97.94 88 ASN A O 1
ATOM 719 N N . ILE A 1 89 ? -6.954 6.365 -2.702 1.00 97.00 89 ILE A N 1
ATOM 720 C CA . ILE A 1 89 ? -7.231 5.226 -3.597 1.00 97.00 89 ILE A CA 1
ATOM 721 C C . ILE A 1 89 ? -8.128 5.670 -4.756 1.00 97.00 89 ILE A C 1
ATOM 723 O O . ILE A 1 89 ? -7.830 5.373 -5.910 1.00 97.00 89 ILE A O 1
ATOM 727 N N . ILE A 1 90 ? -9.206 6.400 -4.466 1.00 97.81 90 ILE A N 1
ATOM 728 C CA . ILE A 1 90 ? -10.126 6.907 -5.491 1.00 97.81 90 ILE A CA 1
ATOM 729 C C . ILE A 1 90 ? -9.411 7.858 -6.450 1.00 97.81 90 ILE A C 1
ATOM 731 O O . ILE A 1 90 ? -9.594 7.745 -7.661 1.00 97.81 90 ILE A O 1
ATOM 735 N N . LEU A 1 91 ? -8.590 8.769 -5.926 1.00 97.81 91 LEU A N 1
ATOM 736 C CA . LEU A 1 91 ? -7.820 9.717 -6.726 1.00 97.81 91 LEU A CA 1
ATOM 737 C C . LEU A 1 91 ? -6.861 8.997 -7.683 1.00 97.81 91 LEU A C 1
ATOM 739 O O . LEU A 1 91 ? -6.903 9.261 -8.879 1.00 97.81 91 LEU A O 1
ATOM 743 N N . LEU A 1 92 ? -6.104 8.012 -7.193 1.00 96.38 92 LEU A N 1
ATOM 744 C CA . LEU A 1 92 ? -5.213 7.200 -8.030 1.00 96.38 92 LEU A CA 1
ATOM 745 C C . LEU A 1 92 ? -5.971 6.463 -9.139 1.00 96.38 92 LEU A C 1
ATOM 747 O O . LEU A 1 92 ? -5.513 6.403 -10.277 1.00 96.38 92 LEU A O 1
ATOM 751 N N . ILE A 1 93 ? -7.145 5.904 -8.829 1.00 95.25 93 ILE A N 1
ATOM 752 C CA . ILE A 1 93 ? -7.968 5.243 -9.846 1.00 95.25 93 ILE A CA 1
ATOM 753 C C . ILE A 1 93 ? -8.429 6.272 -10.894 1.00 95.25 93 ILE A C 1
ATOM 755 O O . ILE A 1 93 ? -8.318 5.999 -12.087 1.00 95.25 93 ILE A O 1
ATOM 759 N N . LYS A 1 94 ? -8.883 7.467 -10.482 1.00 94.88 94 LYS A N 1
ATOM 760 C CA . LYS A 1 94 ? -9.282 8.550 -11.405 1.00 94.88 94 LYS A CA 1
ATOM 761 C C . LYS A 1 94 ? -8.135 8.970 -12.327 1.00 94.88 94 LYS A C 1
ATOM 763 O O . LYS A 1 94 ? -8.366 9.097 -13.524 1.00 94.88 94 LYS A O 1
ATOM 768 N N . GLU A 1 95 ? -6.925 9.135 -11.797 1.00 93.94 95 GLU A N 1
ATOM 769 C CA . GLU A 1 95 ? -5.726 9.459 -12.586 1.00 93.94 95 GLU A CA 1
ATOM 770 C C . GLU A 1 95 ? -5.429 8.385 -13.639 1.00 93.94 95 GLU A C 1
ATOM 772 O O . GLU A 1 95 ? -5.172 8.708 -14.796 1.00 93.94 95 GLU A O 1
ATOM 777 N N . ILE A 1 96 ? -5.542 7.101 -13.281 1.00 92.06 96 ILE A N 1
ATOM 778 C CA . ILE A 1 96 ? -5.363 5.999 -14.238 1.00 92.06 96 ILE A CA 1
ATOM 779 C C . ILE A 1 96 ? -6.409 6.080 -15.356 1.00 92.06 96 ILE A C 1
ATOM 781 O O . ILE A 1 96 ? -6.054 5.975 -16.525 1.00 92.06 96 ILE A O 1
ATOM 785 N N . PHE A 1 97 ? -7.683 6.321 -15.033 1.00 91.38 97 PHE A N 1
ATOM 786 C CA . PHE A 1 97 ? -8.751 6.433 -16.039 1.00 91.38 97 PHE A CA 1
ATOM 787 C C . PHE A 1 97 ? -8.621 7.648 -16.972 1.00 91.38 97 PHE A C 1
ATOM 789 O O . PHE A 1 97 ? -9.274 7.674 -18.014 1.00 91.38 97 PHE A O 1
ATOM 796 N N . GLN A 1 98 ? -7.787 8.638 -16.640 1.00 91.19 98 GLN A N 1
ATOM 797 C CA . GLN A 1 98 ? -7.468 9.750 -17.543 1.00 91.19 98 GLN A CA 1
ATOM 798 C C . GLN A 1 98 ? -6.461 9.355 -18.633 1.00 91.19 98 GLN A C 1
ATOM 800 O O . GLN A 1 98 ? -6.330 10.072 -19.625 1.00 91.19 98 GLN A O 1
ATOM 805 N N . MET A 1 99 ? -5.758 8.228 -18.484 1.00 89.81 99 MET A N 1
ATOM 806 C CA . MET A 1 99 ? -4.793 7.768 -19.479 1.00 89.81 99 MET A CA 1
ATOM 807 C C . MET A 1 99 ? -5.517 7.237 -20.722 1.00 89.81 99 MET A C 1
ATOM 809 O O . MET A 1 99 ? -6.402 6.382 -20.645 1.00 89.81 99 MET A O 1
ATOM 813 N N . GLU A 1 100 ? -5.102 7.703 -21.900 1.00 86.75 100 GLU A N 1
ATOM 814 C CA . GLU A 1 100 ? -5.737 7.342 -23.174 1.00 86.75 100 GLU A CA 1
ATOM 815 C C . GLU A 1 100 ? -5.696 5.829 -23.452 1.00 86.75 100 GLU A C 1
ATOM 817 O O . GLU A 1 100 ? -6.658 5.258 -23.967 1.00 86.75 100 GLU A O 1
ATOM 822 N N . SER A 1 101 ? -4.634 5.154 -23.002 1.00 83.25 101 SER A N 1
ATOM 823 C CA . SER A 1 101 ? -4.422 3.710 -23.156 1.00 83.25 101 SER A CA 1
ATOM 824 C C . SER A 1 101 ? -5.453 2.828 -22.441 1.00 83.25 101 SER A C 1
ATOM 826 O O . SER A 1 101 ? -5.564 1.647 -22.771 1.00 83.25 101 SER A O 1
ATOM 828 N N . VAL A 1 102 ? -6.215 3.366 -21.482 1.00 85.69 102 VAL A N 1
ATOM 829 C CA . VAL A 1 102 ? -7.202 2.606 -20.692 1.00 85.69 102 VAL A CA 1
ATOM 830 C C . VAL A 1 102 ? -8.627 3.142 -20.814 1.00 85.69 102 VAL A C 1
ATOM 832 O O . VAL A 1 102 ? -9.521 2.681 -20.105 1.00 85.69 102 VAL A O 1
ATOM 835 N N . ARG A 1 103 ? -8.876 4.074 -21.741 1.00 83.25 103 ARG A N 1
ATOM 836 C CA . ARG A 1 103 ? -10.171 4.758 -21.902 1.00 83.25 103 ARG A CA 1
ATOM 837 C C . ARG A 1 103 ? -11.356 3.816 -22.156 1.00 83.25 103 ARG A C 1
ATOM 839 O O . ARG A 1 103 ? -12.489 4.159 -21.836 1.00 83.25 103 ARG A O 1
ATOM 846 N N . SER A 1 104 ? -11.110 2.638 -22.731 1.00 87.44 104 SER A N 1
ATOM 847 C CA . SER A 1 104 ? -12.133 1.620 -23.013 1.00 87.44 104 SER A CA 1
ATOM 848 C C . SER A 1 104 ? -12.387 0.648 -21.854 1.00 87.44 104 SER A C 1
ATOM 850 O O . SER A 1 104 ? -13.299 -0.179 -21.937 1.00 87.44 104 SER A O 1
ATOM 852 N N . LEU A 1 105 ? -11.598 0.706 -20.776 1.00 89.50 105 LEU A N 1
ATOM 853 C CA . LEU A 1 105 ? -11.762 -0.193 -19.639 1.00 89.50 105 LEU A CA 1
ATOM 854 C C . LEU A 1 105 ? -12.976 0.214 -18.800 1.00 89.50 105 LEU A C 1
ATOM 856 O O . LEU A 1 105 ? -13.208 1.382 -18.520 1.00 89.50 105 LEU A O 1
ATOM 860 N N . ASN A 1 106 ? -13.739 -0.781 -18.352 1.00 93.25 106 ASN A N 1
ATOM 861 C CA . ASN A 1 106 ? -14.911 -0.589 -17.493 1.00 93.25 106 ASN A CA 1
ATOM 862 C C . ASN A 1 106 ? -14.952 -1.594 -16.334 1.00 93.25 106 ASN A C 1
ATOM 864 O O . ASN A 1 106 ? -16.012 -1.874 -15.777 1.00 93.25 106 ASN A O 1
ATOM 868 N N . LYS A 1 107 ? -13.808 -2.193 -15.988 1.00 95.62 107 LYS A N 1
ATOM 869 C CA . LYS A 1 107 ? -13.696 -3.180 -14.909 1.00 95.62 107 LYS A CA 1
ATOM 870 C C . LYS A 1 107 ? -12.618 -2.749 -13.936 1.00 95.62 107 LYS A C 1
ATOM 872 O O . LYS A 1 107 ? -11.515 -2.406 -14.347 1.00 95.62 107 LYS A O 1
ATOM 877 N N . ILE A 1 108 ? -12.930 -2.843 -12.650 1.00 96.38 108 ILE A N 1
ATOM 878 C CA . ILE A 1 108 ? -11.983 -2.615 -11.559 1.00 96.38 108 ILE A CA 1
ATOM 879 C C . ILE A 1 108 ? -11.919 -3.907 -10.758 1.00 96.38 108 ILE A C 1
ATOM 881 O O . ILE A 1 108 ? -12.945 -4.368 -10.264 1.00 96.38 108 ILE A O 1
ATOM 885 N N . ILE A 1 109 ? -10.736 -4.506 -10.633 1.00 96.19 109 ILE A N 1
ATOM 886 C CA . ILE A 1 109 ? -10.544 -5.718 -9.830 1.00 96.19 109 ILE A CA 1
ATOM 887 C C . ILE A 1 109 ? -9.824 -5.329 -8.540 1.00 96.19 109 ILE A C 1
ATOM 889 O O . ILE A 1 109 ? -8.673 -4.896 -8.575 1.00 96.19 109 ILE A O 1
ATOM 893 N N . LEU A 1 110 ? -10.496 -5.483 -7.400 1.00 96.56 110 LEU A N 1
ATOM 894 C CA . LEU A 1 110 ? -9.941 -5.155 -6.088 1.00 96.56 110 LEU A CA 1
ATOM 895 C C . LEU A 1 110 ? -9.246 -6.383 -5.488 1.00 96.56 110 LEU A C 1
ATOM 897 O O . LEU A 1 110 ? -9.897 -7.334 -5.060 1.00 96.56 110 LEU A O 1
ATOM 901 N N . VAL A 1 111 ? -7.913 -6.357 -5.453 1.00 95.94 111 VAL A N 1
ATOM 902 C CA . VAL A 1 111 ? -7.057 -7.429 -4.909 1.00 95.94 111 VAL A CA 1
ATOM 903 C C . VAL A 1 111 ? -6.242 -6.944 -3.706 1.00 95.94 111 VAL A C 1
ATOM 905 O O . VAL A 1 111 ? -6.160 -5.747 -3.439 1.00 95.94 111 VAL A O 1
ATOM 908 N N . GLY A 1 112 ? -5.642 -7.864 -2.954 1.00 92.88 112 GLY A N 1
ATOM 909 C CA . GLY A 1 112 ? -4.857 -7.577 -1.752 1.00 92.88 112 GLY A CA 1
ATOM 910 C C . GLY A 1 112 ? -5.681 -7.581 -0.460 1.00 92.88 112 GLY A C 1
ATOM 911 O O . GLY A 1 112 ? -6.910 -7.547 -0.469 1.00 92.88 112 GLY A O 1
ATOM 912 N N . GLY A 1 113 ? -4.996 -7.631 0.687 1.00 91.25 113 GLY A N 1
ATOM 913 C CA . GLY A 1 113 ? -5.644 -7.796 1.994 1.00 91.25 113 GLY A CA 1
ATOM 914 C C . GLY A 1 113 ? -6.635 -6.682 2.347 1.00 91.25 113 GLY A C 1
ATOM 915 O O . GLY A 1 113 ? -7.680 -6.963 2.935 1.00 91.25 113 GLY A O 1
ATOM 916 N N . PHE A 1 114 ? -6.350 -5.439 1.947 1.00 91.88 114 PHE A N 1
ATOM 917 C CA . PHE A 1 114 ? -7.213 -4.290 2.240 1.00 91.88 114 PHE A CA 1
ATOM 918 C C . PHE A 1 114 ? -8.488 -4.245 1.387 1.00 91.88 114 PHE A C 1
ATOM 920 O O . PHE A 1 114 ? -9.485 -3.681 1.821 1.00 91.88 114 PHE A O 1
ATOM 927 N N . SER A 1 115 ? -8.512 -4.941 0.249 1.00 94.25 115 SER A N 1
ATOM 928 C CA . SER A 1 115 ? -9.714 -5.091 -0.582 1.00 94.25 115 SER A CA 1
ATOM 929 C C . SER A 1 115 ? -10.819 -5.919 0.091 1.00 94.25 115 SER A C 1
ATOM 931 O O . SER A 1 115 ? -11.939 -5.949 -0.404 1.00 94.25 115 SER A O 1
ATOM 933 N N . ASN A 1 116 ? -10.548 -6.548 1.243 1.00 91.75 116 ASN A N 1
ATOM 934 C CA . ASN A 1 116 ? -11.580 -7.128 2.113 1.00 91.75 116 ASN A CA 1
ATOM 935 C C . ASN A 1 116 ? -12.362 -6.078 2.924 1.00 91.75 116 ASN A C 1
ATOM 937 O O . ASN A 1 116 ? -13.366 -6.418 3.538 1.00 91.75 116 ASN A O 1
ATOM 941 N N . CYS A 1 117 ? -11.897 -4.828 2.993 1.00 92.19 117 CYS A N 1
ATOM 942 C CA . CYS A 1 117 ? -12.571 -3.780 3.751 1.00 92.19 117 CYS A CA 1
ATOM 943 C C . CYS A 1 117 ? -13.811 -3.288 2.993 1.00 92.19 117 CYS A C 1
ATOM 945 O O . CYS A 1 117 ? -13.693 -2.760 1.886 1.00 92.19 117 CYS A O 1
ATOM 947 N N . VAL A 1 118 ? -14.989 -3.419 3.609 1.00 92.69 118 VAL A N 1
ATOM 948 C CA . VAL A 1 118 ? -16.272 -3.031 3.000 1.00 92.69 118 VAL A CA 1
ATOM 949 C C . VAL A 1 118 ? -16.294 -1.542 2.645 1.00 92.69 118 VAL A C 1
ATOM 951 O O . VAL A 1 118 ? -16.716 -1.193 1.547 1.00 92.69 118 VAL A O 1
ATOM 954 N N . LEU A 1 119 ? -15.729 -0.680 3.500 1.00 93.56 119 LEU A N 1
ATOM 955 C CA . LEU A 1 119 ? -15.647 0.766 3.251 1.00 93.56 119 LEU A CA 1
ATOM 956 C C . LEU A 1 119 ? -14.916 1.096 1.939 1.00 93.56 119 LEU A C 1
ATOM 958 O O . LEU A 1 119 ? -15.354 1.960 1.183 1.00 93.56 119 LEU A O 1
ATOM 962 N N . VAL A 1 120 ? -13.820 0.386 1.643 1.00 94.69 120 VAL A N 1
ATOM 963 C CA . VAL A 1 120 ? -13.065 0.557 0.389 1.00 94.69 120 VAL A CA 1
ATOM 964 C C . VAL A 1 120 ? -13.906 0.093 -0.798 1.00 94.69 120 VAL A C 1
ATOM 966 O O . VAL A 1 120 ? -13.992 0.792 -1.805 1.00 94.69 120 VAL A O 1
ATOM 969 N N . GLN A 1 121 ? -14.546 -1.074 -0.683 1.00 95.00 121 GLN A N 1
ATOM 970 C CA . GLN A 1 121 ? -15.366 -1.633 -1.759 1.00 95.00 121 GLN A CA 1
ATOM 971 C C . GLN A 1 121 ? -16.543 -0.718 -2.117 1.00 95.00 121 GLN A C 1
ATOM 973 O O . GLN A 1 121 ? -16.811 -0.490 -3.295 1.00 95.00 121 GLN A O 1
ATOM 978 N N . GLU A 1 122 ? -17.244 -0.192 -1.114 1.00 94.31 122 GLU A N 1
ATOM 979 C CA . GLU A 1 122 ? -18.375 0.717 -1.303 1.00 94.31 122 GLU A CA 1
ATOM 980 C C . GLU A 1 122 ? -17.941 2.062 -1.870 1.00 94.31 122 GLU A C 1
ATOM 982 O O . GLU A 1 122 ? -18.572 2.550 -2.805 1.00 94.31 122 GLU A O 1
ATOM 987 N N . ALA A 1 123 ? -16.843 2.633 -1.368 1.00 95.75 123 ALA A N 1
ATOM 988 C CA . ALA A 1 123 ? -16.309 3.878 -1.902 1.00 95.75 123 ALA A CA 1
ATOM 989 C C . ALA A 1 123 ? -15.952 3.743 -3.389 1.00 95.75 123 ALA A C 1
ATOM 991 O O . ALA A 1 123 ? -16.350 4.584 -4.189 1.00 95.75 123 ALA A O 1
ATOM 992 N N . VAL A 1 124 ? -15.280 2.656 -3.783 1.00 97.19 124 VAL A N 1
ATOM 993 C CA . VAL A 1 124 ? -14.947 2.405 -5.195 1.00 97.19 124 VAL A CA 1
ATOM 994 C C . VAL A 1 124 ? -16.213 2.201 -6.033 1.00 97.19 124 VAL A C 1
ATOM 996 O O . VAL A 1 124 ? -16.333 2.793 -7.100 1.00 97.19 124 VAL A O 1
ATOM 999 N N . ARG A 1 125 ? -17.192 1.414 -5.566 1.00 96.94 125 ARG A N 1
ATOM 1000 C CA . ARG A 1 125 ? -18.463 1.232 -6.297 1.00 96.94 125 ARG A CA 1
ATOM 1001 C C . ARG A 1 125 ? -19.223 2.544 -6.486 1.00 96.94 125 ARG A C 1
ATOM 1003 O O . ARG A 1 125 ? -19.765 2.772 -7.562 1.00 96.94 125 ARG A O 1
ATOM 1010 N N . ARG A 1 126 ? -19.257 3.393 -5.456 1.00 96.75 126 ARG A N 1
ATOM 1011 C CA . ARG A 1 126 ? -19.947 4.687 -5.484 1.00 96.75 126 ARG A CA 1
ATOM 1012 C C . ARG A 1 126 ? -19.283 5.672 -6.441 1.00 96.75 126 ARG A C 1
ATOM 1014 O O . ARG A 1 126 ? -19.982 6.365 -7.167 1.00 96.75 126 ARG A O 1
ATOM 1021 N N . GLU A 1 127 ? -17.955 5.738 -6.438 1.00 97.31 127 GLU A N 1
ATOM 1022 C CA . GLU A 1 127 ? -17.197 6.681 -7.272 1.00 97.31 127 GLU A CA 1
ATOM 1023 C C . GLU A 1 127 ? -17.112 6.252 -8.740 1.00 97.31 127 GLU A C 1
ATOM 1025 O O . GLU A 1 127 ? -16.949 7.096 -9.619 1.00 97.31 127 GLU A O 1
ATOM 1030 N N . PHE A 1 128 ? -17.244 4.953 -9.020 1.00 95.56 128 PHE A N 1
ATOM 1031 C CA . PHE A 1 128 ? -17.159 4.399 -10.371 1.00 95.56 128 PHE A CA 1
ATOM 1032 C C . PHE A 1 128 ? -18.413 3.580 -10.729 1.00 95.56 128 PHE A C 1
ATOM 1034 O O . PHE A 1 128 ? -18.298 2.384 -11.010 1.00 95.56 128 PHE A O 1
ATOM 1041 N N . PRO A 1 129 ? -19.613 4.196 -10.774 1.00 95.06 129 PRO A N 1
ATOM 1042 C CA . PRO A 1 129 ? -20.877 3.481 -10.998 1.00 95.06 129 PRO A CA 1
ATOM 1043 C C . PRO A 1 129 ? -20.964 2.831 -12.387 1.00 95.06 129 PRO A C 1
ATOM 1045 O O . PRO A 1 129 ? -21.648 1.829 -12.569 1.00 95.06 129 PRO A O 1
ATOM 1048 N N . ASN A 1 130 ? -20.225 3.370 -13.361 1.00 92.69 130 ASN A N 1
ATOM 1049 C CA . ASN A 1 130 ? -20.149 2.839 -14.725 1.00 92.69 130 ASN A CA 1
ATOM 1050 C C . ASN A 1 130 ? -19.138 1.687 -14.868 1.00 92.69 130 ASN A C 1
ATOM 1052 O O . ASN A 1 130 ? -19.014 1.105 -15.945 1.00 92.69 130 ASN A O 1
ATOM 1056 N N . CYS A 1 131 ? -18.390 1.366 -13.808 1.00 95.31 131 CYS A N 1
ATOM 1057 C CA . CYS A 1 131 ? -17.428 0.273 -13.803 1.00 95.31 131 CYS A CA 1
ATOM 1058 C C . CYS A 1 131 ? -17.983 -0.951 -13.074 1.00 95.31 131 CYS A C 1
ATOM 1060 O O . CYS A 1 131 ? -18.518 -0.872 -11.970 1.00 95.31 131 CYS A O 1
ATOM 1062 N N . ARG A 1 132 ? -17.745 -2.138 -13.635 1.00 96.50 132 ARG A N 1
ATOM 1063 C CA . ARG A 1 132 ? -17.945 -3.398 -12.924 1.00 96.50 132 ARG A CA 1
ATOM 1064 C C . ARG A 1 132 ? -16.810 -3.599 -11.919 1.00 96.50 132 ARG A C 1
ATOM 1066 O O . ARG A 1 132 ? -15.702 -3.988 -12.294 1.00 96.50 132 ARG A O 1
ATOM 1073 N N . VAL A 1 133 ? -17.104 -3.378 -10.640 1.00 96.94 133 VAL A N 1
ATOM 1074 C CA . VAL A 1 133 ? -16.179 -3.661 -9.532 1.00 96.94 133 VAL A CA 1
ATOM 1075 C C . VAL A 1 133 ? -16.234 -5.148 -9.176 1.00 96.94 133 VAL A C 1
ATOM 1077 O O . VAL A 1 133 ? -17.258 -5.656 -8.719 1.00 96.94 133 VAL A O 1
ATOM 1080 N N . ILE A 1 134 ? -15.127 -5.853 -9.396 1.00 96.88 134 ILE A N 1
ATOM 1081 C CA . ILE A 1 134 ? -14.957 -7.284 -9.140 1.00 96.88 134 ILE A CA 1
ATOM 1082 C C . ILE A 1 134 ? -14.098 -7.452 -7.888 1.00 96.88 134 ILE A C 1
ATOM 1084 O O . ILE A 1 134 ? -12.961 -6.988 -7.835 1.00 96.88 134 ILE A O 1
ATOM 1088 N N . ILE A 1 135 ? -14.633 -8.155 -6.894 1.00 95.50 135 ILE A N 1
ATOM 1089 C CA . ILE A 1 135 ? -13.898 -8.564 -5.696 1.00 95.50 135 ILE A CA 1
ATOM 1090 C C . ILE A 1 135 ? -13.790 -10.090 -5.745 1.00 95.50 135 ILE A C 1
ATOM 1092 O O . ILE A 1 135 ? -14.823 -10.763 -5.721 1.00 95.50 135 ILE A O 1
ATOM 1096 N N . PRO A 1 136 ? -12.580 -10.655 -5.881 1.00 94.44 136 PRO A N 1
ATOM 1097 C CA . PRO A 1 136 ? -12.384 -12.100 -5.844 1.00 94.44 136 PRO A CA 1
ATOM 1098 C C . PRO A 1 136 ? -12.833 -12.703 -4.508 1.00 94.44 136 PRO A C 1
ATOM 1100 O O . PRO A 1 136 ? -12.866 -12.006 -3.499 1.00 94.44 136 PRO A O 1
ATOM 1103 N N . PHE A 1 137 ? -13.098 -14.014 -4.479 1.00 90.38 137 PHE A N 1
ATOM 1104 C CA . PHE A 1 137 ? -13.512 -14.720 -3.255 1.00 90.38 137 PHE A CA 1
ATOM 1105 C C . PHE A 1 137 ? -12.531 -14.522 -2.088 1.00 90.38 137 PHE A C 1
ATOM 1107 O O . PHE A 1 137 ? -12.944 -14.323 -0.951 1.00 90.38 137 PHE A O 1
ATOM 1114 N N . ASN A 1 138 ? -11.224 -14.525 -2.375 1.00 91.62 138 ASN A N 1
ATOM 1115 C CA . ASN A 1 138 ? -10.196 -14.152 -1.410 1.00 91.62 138 ASN A CA 1
ATOM 1116 C C . ASN A 1 138 ? -9.249 -13.107 -2.023 1.00 91.62 138 ASN A C 1
ATOM 1118 O O . ASN A 1 138 ? -8.235 -13.467 -2.637 1.00 91.62 138 ASN A O 1
ATOM 1122 N N . PRO A 1 139 ? -9.542 -11.804 -1.854 1.00 93.50 139 PRO A N 1
ATOM 1123 C CA . PRO A 1 139 ? -8.712 -10.726 -2.384 1.00 93.50 139 PRO A CA 1
ATOM 1124 C C . PRO A 1 139 ? -7.275 -10.794 -1.859 1.00 93.50 139 PRO A C 1
ATOM 1126 O O . PRO A 1 139 ? -6.328 -10.536 -2.601 1.00 93.50 139 PRO A O 1
ATOM 1129 N N . GLY A 1 140 ? -7.099 -11.207 -0.597 1.00 91.94 140 GLY A N 1
ATOM 1130 C CA . GLY A 1 140 ? -5.793 -11.325 0.054 1.00 91.94 140 GLY A CA 1
ATOM 1131 C C . GLY A 1 140 ? -4.885 -12.386 -0.571 1.00 91.94 140 GLY A C 1
ATOM 1132 O O . GLY A 1 140 ? -3.676 -12.186 -0.616 1.00 91.94 140 GLY A O 1
ATOM 1133 N N . LEU A 1 141 ? -5.460 -13.471 -1.099 1.00 94.50 141 LEU A N 1
ATOM 1134 C CA . LEU A 1 141 ? -4.719 -14.550 -1.763 1.00 94.50 141 LEU A CA 1
ATOM 1135 C C . LEU A 1 141 ? -4.661 -14.414 -3.288 1.00 94.50 141 LEU A C 1
ATOM 1137 O O . LEU A 1 141 ? -3.906 -15.142 -3.926 1.00 94.50 141 LEU A O 1
ATOM 1141 N N . SER A 1 142 ? -5.414 -13.483 -3.879 1.00 95.50 142 SER A N 1
ATOM 1142 C CA . SER A 1 142 ? -5.582 -13.394 -5.338 1.00 95.50 142 SER A CA 1
ATOM 1143 C C . SER A 1 142 ? -4.258 -13.240 -6.092 1.00 95.50 142 SER A C 1
ATOM 1145 O O . SER A 1 142 ? -4.073 -13.840 -7.146 1.00 95.50 142 SER A O 1
ATOM 1147 N N . VAL A 1 143 ? -3.310 -12.477 -5.535 1.00 93.56 143 VAL A N 1
ATOM 1148 C CA . VAL A 1 143 ? -1.982 -12.288 -6.144 1.00 93.56 143 VAL A CA 1
ATOM 1149 C C . VAL A 1 143 ? -1.176 -13.588 -6.126 1.00 93.56 143 VAL A C 1
ATOM 1151 O O . VAL A 1 143 ? -0.605 -13.963 -7.147 1.00 93.56 143 VAL A O 1
ATOM 1154 N N . LEU A 1 144 ? -1.165 -14.302 -4.995 1.00 95.25 144 LEU A N 1
ATOM 1155 C CA . LEU A 1 144 ? -0.467 -15.583 -4.863 1.00 95.25 144 LEU A CA 1
ATOM 1156 C C . LEU A 1 144 ? -1.080 -16.642 -5.785 1.00 95.25 144 LEU A C 1
ATOM 1158 O O . LEU A 1 144 ? -0.355 -17.331 -6.493 1.00 95.25 144 LEU A O 1
ATOM 1162 N N . GLN A 1 145 ? -2.409 -16.739 -5.816 1.00 94.31 145 GLN A N 1
ATOM 1163 C CA . GLN A 1 145 ? -3.120 -17.656 -6.708 1.00 94.31 145 GLN A CA 1
ATOM 1164 C C . GLN A 1 145 ? -2.786 -17.370 -8.177 1.00 94.31 145 GLN A C 1
ATOM 1166 O O . GLN A 1 145 ? -2.475 -18.293 -8.925 1.00 94.31 145 GLN A O 1
ATOM 1171 N N . GLY A 1 146 ? -2.768 -16.093 -8.575 1.00 92.38 146 GLY A N 1
ATOM 1172 C CA . GLY A 1 146 ? -2.331 -15.684 -9.909 1.00 92.38 146 GLY A CA 1
ATOM 1173 C C . GLY A 1 146 ? -0.878 -16.063 -10.210 1.00 92.38 146 GLY A C 1
ATOM 1174 O O . GLY A 1 146 ? -0.588 -16.524 -11.310 1.00 92.38 146 GLY A O 1
ATOM 1175 N N . ALA A 1 147 ? 0.028 -15.930 -9.237 1.00 92.81 147 ALA A N 1
ATOM 1176 C CA . ALA A 1 147 ? 1.429 -16.319 -9.393 1.00 92.81 147 ALA A CA 1
ATOM 1177 C C . ALA A 1 147 ? 1.602 -17.836 -9.579 1.00 92.81 147 ALA A C 1
ATOM 1179 O O . ALA A 1 147 ? 2.354 -18.259 -10.454 1.00 92.81 147 ALA A O 1
ATOM 1180 N N . VAL A 1 148 ? 0.873 -18.653 -8.811 1.00 94.81 148 VAL A N 1
ATOM 1181 C CA . VAL A 1 148 ? 0.872 -20.118 -8.967 1.00 94.81 148 VAL A CA 1
ATOM 1182 C C . VAL A 1 148 ? 0.344 -20.509 -10.349 1.00 94.81 148 VAL A C 1
ATOM 1184 O O . VAL A 1 148 ? 0.973 -21.301 -11.047 1.00 94.81 148 VAL A O 1
ATOM 1187 N N . LEU A 1 149 ? -0.766 -19.904 -10.787 1.00 93.19 149 LEU A N 1
ATOM 1188 C CA . LEU A 1 149 ? -1.317 -20.135 -12.125 1.00 93.19 149 LEU A CA 1
ATOM 1189 C C . LEU A 1 149 ? -0.323 -19.757 -13.230 1.00 93.19 149 LEU A C 1
ATOM 1191 O O . LEU A 1 149 ? -0.149 -20.525 -14.171 1.00 93.19 149 LEU A O 1
ATOM 1195 N N . PHE A 1 150 ? 0.362 -18.620 -13.093 1.00 90.56 150 PHE A N 1
ATOM 1196 C CA . PHE A 1 150 ? 1.400 -18.193 -14.032 1.00 90.56 150 PHE A CA 1
ATOM 1197 C C . PHE A 1 150 ? 2.599 -19.153 -14.063 1.00 90.56 150 PHE A C 1
ATOM 1199 O O . PHE A 1 150 ? 3.153 -19.395 -15.127 1.00 90.56 150 PHE A O 1
ATOM 1206 N N . GLY A 1 151 ? 2.986 -19.741 -12.926 1.00 92.06 151 GLY A N 1
ATOM 1207 C CA . GLY A 1 151 ? 4.043 -20.757 -12.881 1.00 92.06 151 GLY A CA 1
ATOM 1208 C C . GLY A 1 151 ? 3.698 -22.020 -13.679 1.00 92.06 151 GLY A C 1
ATOM 1209 O O . GLY A 1 151 ? 4.567 -22.584 -14.336 1.00 92.06 151 GLY A O 1
ATOM 1210 N N . HIS A 1 152 ? 2.427 -22.436 -13.666 1.00 93.44 152 HIS A N 1
ATOM 1211 C CA . HIS A 1 152 ? 1.948 -23.566 -14.470 1.00 93.44 152 HIS A CA 1
ATOM 1212 C C . HIS A 1 152 ? 1.703 -23.212 -15.942 1.00 93.44 152 HIS A C 1
ATOM 1214 O O . HIS A 1 152 ? 1.837 -24.077 -16.805 1.00 93.44 152 HIS A O 1
ATOM 1220 N N . LYS A 1 153 ? 1.301 -21.969 -16.225 1.00 91.25 153 LYS A N 1
ATOM 1221 C CA . LYS A 1 153 ? 0.970 -21.468 -17.564 1.00 91.25 153 LYS A CA 1
ATOM 1222 C C . LYS A 1 153 ? 1.579 -20.084 -17.770 1.00 91.25 153 LYS A C 1
ATOM 1224 O O . LYS A 1 153 ? 0.920 -19.054 -17.605 1.00 91.25 153 LYS A O 1
ATOM 1229 N N . SER A 1 154 ? 2.871 -20.067 -18.076 1.00 84.12 154 SER A N 1
ATOM 1230 C CA . SER A 1 154 ? 3.641 -18.830 -18.235 1.00 84.12 154 SER A CA 1
ATOM 1231 C C . SER A 1 154 ? 3.361 -18.112 -19.559 1.00 84.12 154 SER A C 1
ATOM 1233 O O . SER A 1 154 ? 3.630 -16.919 -19.683 1.00 84.12 154 SER A O 1
ATOM 1235 N N . ASP A 1 155 ? 2.754 -18.810 -20.516 1.00 84.62 155 ASP A N 1
ATOM 1236 C CA . ASP A 1 155 ? 2.310 -18.323 -21.823 1.00 84.62 155 ASP A CA 1
ATOM 1237 C C . ASP A 1 155 ? 1.098 -17.377 -21.754 1.00 84.62 155 ASP A C 1
ATOM 1239 O O . ASP A 1 155 ? 0.805 -16.668 -22.715 1.00 84.62 155 ASP A O 1
ATOM 1243 N N . VAL A 1 156 ? 0.418 -17.302 -20.604 1.00 84.81 156 VAL A N 1
ATOM 1244 C CA . VAL A 1 156 ? -0.756 -16.434 -20.395 1.00 84.81 156 VAL A CA 1
ATOM 1245 C C . VAL A 1 156 ? -0.405 -14.939 -20.448 1.00 84.81 156 VAL A C 1
ATOM 1247 O O . VAL A 1 156 ? -1.267 -14.113 -20.749 1.00 84.81 156 VAL A O 1
ATOM 1250 N N . ILE A 1 157 ? 0.842 -14.559 -20.154 1.00 84.12 157 ILE A N 1
ATOM 1251 C CA . ILE A 1 157 ? 1.301 -13.164 -20.224 1.00 84.12 157 ILE A CA 1
ATOM 1252 C C . ILE A 1 157 ? 2.169 -13.007 -21.471 1.00 84.12 157 ILE A C 1
ATOM 1254 O O . ILE A 1 157 ? 3.214 -13.630 -21.567 1.00 84.12 157 ILE A O 1
ATOM 1258 N N . SER A 1 158 ? 1.786 -12.143 -22.408 1.00 88.00 158 SER A N 1
ATOM 1259 C CA . SER A 1 158 ? 2.562 -11.920 -23.638 1.00 88.00 158 SER A CA 1
ATOM 1260 C C . SER A 1 158 ? 3.619 -10.820 -23.502 1.00 88.00 158 SER A C 1
ATOM 1262 O O . SER A 1 158 ? 4.666 -10.881 -24.146 1.00 88.00 158 SER A O 1
ATOM 1264 N N . SER A 1 159 ? 3.368 -9.811 -22.664 1.00 91.94 159 SER A N 1
ATOM 1265 C CA . SER A 1 159 ? 4.264 -8.671 -22.467 1.00 91.94 159 SER A CA 1
ATOM 1266 C C . SER A 1 159 ? 4.099 -8.013 -21.095 1.00 91.94 159 SER A C 1
ATOM 1268 O O . SER A 1 159 ? 3.176 -8.311 -20.331 1.00 91.94 159 SER A O 1
ATOM 1270 N N . ARG A 1 160 ? 5.022 -7.107 -20.763 1.00 91.38 160 ARG A N 1
ATOM 1271 C CA . ARG A 1 160 ? 4.967 -6.234 -19.582 1.00 91.38 160 ARG A CA 1
ATOM 1272 C C . ARG A 1 160 ? 5.350 -4.809 -19.960 1.00 91.38 160 ARG A C 1
ATOM 1274 O O . ARG A 1 160 ? 6.089 -4.607 -20.911 1.00 91.38 160 ARG A O 1
ATOM 1281 N N . ILE A 1 161 ? 4.884 -3.832 -19.191 1.00 90.94 161 ILE A N 1
ATOM 1282 C CA . ILE A 1 161 ? 5.267 -2.426 -19.360 1.00 90.94 161 ILE A CA 1
ATOM 1283 C C . ILE A 1 161 ? 6.437 -2.112 -18.422 1.00 90.94 161 ILE A C 1
ATOM 1285 O O . ILE A 1 161 ? 6.385 -2.447 -17.232 1.00 90.94 161 ILE A O 1
ATOM 1289 N N . SER A 1 162 ? 7.489 -1.482 -18.945 1.00 93.12 162 SER A N 1
ATOM 1290 C CA . SER A 1 162 ? 8.645 -1.071 -18.150 1.00 93.12 162 SER A CA 1
ATOM 1291 C C . SER A 1 162 ? 8.262 0.001 -17.135 1.00 93.12 162 SER A C 1
ATOM 1293 O O . SER A 1 162 ? 7.782 1.071 -17.499 1.00 93.12 162 SER A O 1
ATOM 1295 N N . ARG A 1 163 ? 8.523 -0.239 -15.847 1.00 92.25 163 ARG A N 1
ATOM 1296 C CA . ARG A 1 163 ? 8.233 0.751 -14.792 1.00 92.25 163 ARG A CA 1
ATOM 1297 C C . ARG A 1 163 ? 9.241 1.893 -14.733 1.00 92.25 163 ARG A C 1
ATOM 1299 O O . ARG A 1 163 ? 8.921 2.961 -14.216 1.00 92.25 163 ARG A O 1
ATOM 1306 N N . PHE A 1 164 ? 10.449 1.655 -15.226 1.00 95.50 164 PHE A N 1
ATOM 1307 C CA . PHE A 1 164 ? 11.565 2.586 -15.158 1.00 95.50 164 PHE A CA 1
ATOM 1308 C C . PHE A 1 164 ? 12.326 2.586 -16.477 1.00 95.50 164 PHE A C 1
ATOM 1310 O O . PHE A 1 164 ? 12.220 1.657 -17.278 1.00 95.50 164 PHE A O 1
ATOM 1317 N N . THR A 1 165 ? 13.122 3.626 -16.684 1.00 95.50 165 THR A N 1
ATOM 1318 C CA . THR A 1 165 ? 14.131 3.617 -17.736 1.00 95.50 165 THR A CA 1
ATOM 1319 C C . THR A 1 165 ? 15.357 2.878 -17.211 1.00 95.50 165 THR A C 1
ATOM 1321 O O . THR A 1 165 ? 15.928 3.271 -16.195 1.00 95.50 165 THR A O 1
ATOM 1324 N N . TYR A 1 166 ? 15.757 1.811 -17.896 1.00 94.25 166 TYR A N 1
ATOM 1325 C CA . TYR A 1 166 ? 16.958 1.042 -17.596 1.00 94.25 166 TYR A CA 1
ATOM 1326 C C . TYR A 1 166 ? 18.060 1.409 -18.579 1.00 94.25 166 TYR A C 1
ATOM 1328 O O . TYR A 1 166 ? 17.825 1.609 -19.770 1.00 94.25 166 TYR A O 1
ATOM 1336 N N . GLY A 1 167 ? 19.278 1.487 -18.073 1.00 93.75 167 GLY A N 1
ATOM 1337 C CA . GLY A 1 167 ? 20.422 1.947 -18.832 1.00 93.75 167 GLY A CA 1
ATOM 1338 C C . GLY A 1 167 ? 21.693 1.828 -18.020 1.00 93.75 167 GLY A C 1
ATOM 1339 O O . GLY A 1 167 ? 21.662 1.378 -16.871 1.00 93.75 167 GLY A O 1
ATOM 1340 N N . ILE A 1 168 ? 22.803 2.250 -18.610 1.00 91.69 168 ILE A N 1
ATOM 1341 C CA . ILE A 1 168 ? 24.088 2.297 -17.917 1.00 91.69 168 ILE A CA 1
ATOM 1342 C C . ILE A 1 168 ? 24.655 3.710 -17.918 1.00 91.69 168 ILE A C 1
ATOM 1344 O O . ILE A 1 168 ? 24.429 4.496 -18.839 1.00 91.69 168 ILE A O 1
ATOM 1348 N N . SER A 1 169 ? 25.425 4.015 -16.878 1.00 90.00 169 SER A N 1
ATOM 1349 C CA . SER A 1 169 ? 26.304 5.179 -16.900 1.00 90.00 169 SER A CA 1
ATOM 1350 C C . SER A 1 169 ? 27.434 4.924 -17.894 1.00 90.00 169 SER A C 1
ATOM 1352 O O . SER A 1 169 ? 28.069 3.867 -17.856 1.00 90.00 169 SER A O 1
ATOM 1354 N N . PHE A 1 170 ? 27.685 5.876 -18.784 1.00 88.31 170 PHE A N 1
ATOM 1355 C CA . PHE A 1 170 ? 28.776 5.810 -19.748 1.00 88.31 170 PHE A CA 1
ATOM 1356 C C . PHE A 1 170 ? 29.303 7.210 -20.074 1.00 88.31 170 PHE A C 1
ATOM 1358 O O . PHE A 1 170 ? 28.645 8.214 -19.816 1.00 88.31 170 PHE A O 1
ATOM 1365 N N . ASN A 1 171 ? 30.504 7.273 -20.654 1.00 90.94 171 ASN A N 1
ATOM 1366 C CA . ASN A 1 171 ? 31.148 8.536 -21.013 1.00 90.94 171 ASN A CA 1
ATOM 1367 C C . ASN A 1 171 ? 31.365 8.617 -22.540 1.00 90.94 171 ASN A C 1
ATOM 1369 O O . ASN A 1 171 ? 32.448 8.257 -23.033 1.00 90.94 171 ASN A O 1
ATOM 1373 N N . PRO A 1 172 ? 30.339 9.020 -23.319 1.00 90.38 172 PRO A N 1
ATOM 1374 C CA . PRO A 1 172 ? 30.430 9.129 -24.772 1.00 90.38 172 PRO A CA 1
ATOM 1375 C C . PRO A 1 172 ? 31.418 10.214 -25.193 1.00 90.38 172 PRO A C 1
ATOM 1377 O O . PRO A 1 172 ? 31.838 11.051 -24.390 1.00 90.38 172 PRO A O 1
ATOM 1380 N N . LYS A 1 173 ? 31.753 10.229 -26.490 1.00 92.25 173 LYS A N 1
ATOM 1381 C CA . LYS A 1 173 ? 32.376 11.407 -27.104 1.00 92.25 173 LYS A CA 1
ATOM 1382 C C . LYS A 1 173 ? 31.480 12.625 -26.871 1.00 92.25 173 LYS A C 1
ATOM 1384 O O . LYS A 1 173 ? 30.257 12.516 -26.936 1.00 92.25 173 LYS A O 1
ATOM 1389 N N . PHE A 1 174 ? 32.103 13.754 -26.561 1.00 93.44 174 PHE A N 1
ATOM 1390 C CA . PHE A 1 174 ? 31.388 14.993 -26.314 1.00 93.44 174 PHE A CA 1
ATOM 1391 C C . PHE A 1 174 ? 30.745 15.479 -27.614 1.00 93.44 174 PHE A C 1
ATOM 1393 O O . PHE A 1 174 ? 31.369 15.443 -28.672 1.00 93.44 174 PHE A O 1
ATOM 1400 N N . ASP A 1 175 ? 29.505 15.933 -27.505 1.00 93.81 175 ASP A N 1
ATOM 1401 C CA . ASP A 1 175 ? 28.688 16.427 -28.610 1.00 93.81 175 ASP A CA 1
ATOM 1402 C C . ASP A 1 175 ? 28.062 17.730 -28.131 1.00 93.81 175 ASP A C 1
ATOM 1404 O O . ASP A 1 175 ? 27.258 17.730 -27.200 1.00 93.81 175 ASP A O 1
ATOM 1408 N N . THR A 1 176 ? 28.479 18.834 -28.742 1.00 93.81 176 THR A N 1
ATOM 1409 C CA . THR A 1 176 ? 28.080 20.192 -28.369 1.00 93.81 176 THR A CA 1
ATOM 1410 C C . THR A 1 176 ? 26.592 20.461 -28.583 1.00 93.81 176 THR A C 1
ATOM 1412 O O . THR A 1 176 ? 26.086 21.431 -28.032 1.00 93.81 176 THR A O 1
ATOM 1415 N N . ALA A 1 177 ? 25.886 19.639 -29.370 1.00 95.00 177 ALA A N 1
ATOM 1416 C CA . ALA A 1 177 ? 24.456 19.812 -29.615 1.00 95.00 177 ALA A CA 1
ATOM 1417 C C . ALA A 1 177 ? 23.578 19.311 -28.454 1.00 95.00 177 ALA A C 1
ATOM 1419 O O . ALA A 1 177 ? 22.460 19.794 -28.287 1.00 95.00 177 ALA A O 1
ATOM 1420 N N . ILE A 1 178 ? 24.061 18.340 -27.667 1.00 92.75 178 ILE A N 1
ATOM 1421 C CA . ILE A 1 178 ? 23.245 17.640 -26.655 1.00 92.75 178 ILE A CA 1
ATOM 1422 C C . ILE A 1 178 ? 23.890 17.559 -25.268 1.00 92.75 178 ILE A C 1
ATOM 1424 O O . ILE A 1 178 ? 23.196 17.288 -24.288 1.00 92.75 178 ILE A O 1
ATOM 1428 N N . HIS A 1 179 ? 25.206 17.758 -25.163 1.00 93.19 179 HIS A N 1
ATOM 1429 C CA . HIS A 1 179 ? 25.931 17.660 -23.902 1.00 93.19 179 HIS A CA 1
ATOM 1430 C C . HIS A 1 179 ? 26.243 19.045 -23.327 1.00 93.19 179 HIS A C 1
ATOM 1432 O O . HIS A 1 179 ? 26.760 19.922 -24.014 1.00 93.19 179 HIS A O 1
ATOM 1438 N N . ASP A 1 180 ? 25.976 19.210 -22.032 1.00 93.62 180 ASP A N 1
ATOM 1439 C CA . ASP A 1 180 ? 26.322 20.412 -21.271 1.00 93.62 180 ASP A CA 1
ATOM 1440 C C . ASP A 1 180 ? 27.846 20.498 -21.074 1.00 93.62 180 ASP A C 1
ATOM 1442 O O . ASP A 1 180 ? 28.495 19.536 -20.641 1.00 93.62 180 ASP A O 1
ATOM 1446 N N . GLU A 1 181 ? 28.422 21.659 -21.388 1.00 93.44 181 GLU A N 1
ATOM 1447 C CA . GLU A 1 181 ? 29.865 21.901 -21.371 1.00 93.44 181 GLU A CA 1
ATOM 1448 C C . GLU A 1 181 ? 30.496 21.663 -19.991 1.00 93.44 181 GLU A C 1
ATOM 1450 O O . GLU A 1 181 ? 31.650 21.240 -19.913 1.00 93.44 181 GLU A O 1
ATOM 1455 N N . LYS A 1 182 ? 29.730 21.805 -18.898 1.00 95.94 182 LYS A N 1
ATOM 1456 C CA . LYS A 1 182 ? 30.213 21.534 -17.531 1.00 95.94 182 LYS A CA 1
ATOM 1457 C C . LYS A 1 182 ? 30.596 20.071 -17.283 1.00 95.94 182 LYS A C 1
ATOM 1459 O O . LYS A 1 182 ? 31.356 19.780 -16.362 1.00 95.94 182 LYS A O 1
ATOM 1464 N N . TYR A 1 183 ? 30.068 19.143 -18.084 1.00 93.31 183 TYR A N 1
ATOM 1465 C CA . TYR A 1 183 ? 30.397 17.717 -18.002 1.00 93.31 183 TYR A CA 1
ATOM 1466 C C . TYR A 1 183 ? 31.480 17.302 -19.006 1.00 93.31 183 TYR A C 1
ATOM 1468 O O . TYR A 1 183 ? 31.852 16.124 -19.048 1.00 93.31 183 TYR A O 1
ATOM 1476 N N . ARG A 1 184 ? 32.008 18.241 -19.805 1.00 94.88 184 ARG A N 1
ATOM 1477 C CA . ARG A 1 184 ? 33.082 17.978 -20.764 1.00 94.88 184 ARG A CA 1
ATOM 1478 C C . ARG A 1 184 ? 34.396 17.686 -20.042 1.00 94.88 184 ARG A C 1
ATOM 1480 O O . ARG A 1 184 ? 34.804 18.411 -19.140 1.00 94.88 184 ARG A O 1
ATOM 1487 N N . TYR A 1 185 ? 35.108 16.655 -20.481 1.00 93.69 185 TYR A N 1
ATOM 1488 C CA . TYR A 1 185 ? 36.469 16.371 -20.028 1.00 93.69 185 TYR A CA 1
ATOM 1489 C C . TYR A 1 185 ? 37.306 15.740 -21.140 1.00 93.69 185 TYR A C 1
ATOM 1491 O O . TYR A 1 185 ? 36.768 15.097 -22.040 1.00 93.69 185 TYR A O 1
ATOM 1499 N N . LEU A 1 186 ? 38.623 15.937 -21.096 1.00 93.19 186 LEU A N 1
ATOM 1500 C CA . LEU A 1 186 ? 39.548 15.340 -22.055 1.00 93.19 186 LEU A CA 1
ATOM 1501 C C . LEU A 1 186 ? 40.027 13.981 -21.535 1.00 93.19 186 LEU A C 1
ATOM 1503 O O . LEU A 1 186 ? 40.445 13.869 -20.384 1.00 93.19 186 LEU A O 1
ATOM 1507 N N . SER A 1 187 ? 39.971 12.949 -22.375 1.00 88.19 187 SER A N 1
ATOM 1508 C CA . SER A 1 187 ? 40.483 11.611 -22.065 1.00 88.19 187 SER A CA 1
ATOM 1509 C C . SER A 1 187 ? 41.015 10.960 -23.338 1.00 88.19 187 SER A C 1
ATOM 1511 O O . SER A 1 187 ? 40.309 10.905 -24.344 1.00 88.19 187 SER A O 1
ATOM 1513 N N . ASP A 1 188 ? 42.266 10.495 -23.304 1.00 85.75 188 ASP A N 1
ATOM 1514 C CA . ASP A 1 188 ? 42.991 9.943 -24.461 1.00 85.75 188 ASP A CA 1
ATOM 1515 C C . ASP A 1 188 ? 42.989 10.875 -25.690 1.00 85.75 188 ASP A C 1
ATOM 1517 O O . ASP A 1 188 ? 42.805 10.430 -26.821 1.00 85.75 188 ASP A O 1
ATOM 1521 N N . GLY A 1 189 ? 43.111 12.189 -25.475 1.00 89.50 189 GLY A N 1
ATOM 1522 C CA . GLY A 1 189 ? 43.065 13.181 -26.558 1.00 89.50 189 GLY A CA 1
ATOM 1523 C C . GLY A 1 189 ? 41.678 13.384 -27.186 1.00 89.50 189 GLY A C 1
ATOM 1524 O O . GLY A 1 189 ? 41.555 14.113 -28.166 1.00 89.50 189 GLY A O 1
ATOM 1525 N N . VAL A 1 190 ? 40.624 12.779 -26.626 1.00 90.94 190 VAL A N 1
ATOM 1526 C CA . VAL A 1 190 ? 39.243 12.907 -27.106 1.00 90.94 190 VAL A CA 1
ATOM 1527 C C . VAL A 1 190 ? 38.375 13.561 -26.035 1.00 90.94 190 VAL A C 1
ATOM 1529 O O . VAL A 1 190 ? 38.350 13.127 -24.881 1.00 90.94 190 VAL A O 1
ATOM 1532 N N . TRP A 1 191 ? 37.632 14.601 -26.412 1.00 94.12 191 TRP A N 1
ATOM 1533 C CA . TRP A 1 191 ? 36.634 15.207 -25.535 1.00 94.12 191 TRP A CA 1
ATOM 1534 C C . TRP A 1 191 ? 35.473 14.239 -25.301 1.00 94.12 191 TRP A C 1
ATOM 1536 O O . TRP A 1 191 ? 34.911 13.681 -26.246 1.00 94.12 191 TRP A O 1
ATOM 1546 N N . ARG A 1 192 ? 35.108 14.041 -24.036 1.00 93.25 192 ARG A N 1
ATOM 1547 C CA . ARG A 1 192 ? 34.031 13.159 -23.579 1.00 93.25 192 ARG A CA 1
ATOM 1548 C C . ARG A 1 192 ? 33.082 13.874 -22.623 1.00 93.25 192 ARG A C 1
ATOM 1550 O O . ARG A 1 192 ? 33.438 14.903 -22.055 1.00 93.25 192 ARG A O 1
ATOM 1557 N N . CYS A 1 193 ? 31.883 13.325 -22.449 1.00 93.00 193 CYS A N 1
ATOM 1558 C CA . CYS A 1 193 ? 30.891 13.792 -21.476 1.00 93.00 193 CYS A CA 1
ATOM 1559 C C . CYS A 1 193 ? 30.870 12.862 -20.254 1.00 93.00 193 CYS A C 1
ATOM 1561 O O . CYS A 1 193 ? 30.788 11.648 -20.429 1.00 93.00 193 CYS A O 1
ATOM 1563 N N . LYS A 1 194 ? 30.971 13.396 -19.030 1.00 90.88 194 LYS A N 1
ATOM 1564 C CA . LYS A 1 194 ? 30.835 12.611 -17.789 1.00 90.88 194 LYS A CA 1
ATOM 1565 C C . LYS A 1 194 ? 29.369 12.343 -17.455 1.00 90.88 194 LYS A C 1
ATOM 1567 O O . LYS A 1 194 ? 28.524 13.205 -17.662 1.00 90.88 194 LYS A O 1
ATOM 1572 N N . HIS A 1 195 ? 29.108 11.196 -16.825 1.00 89.62 195 HIS A N 1
ATOM 1573 C CA . HIS A 1 195 ? 27.806 10.847 -16.234 1.00 89.62 195 HIS A CA 1
ATOM 1574 C C . HIS A 1 195 ? 26.647 10.799 -17.237 1.00 89.62 195 HIS A C 1
ATOM 1576 O O . HIS A 1 195 ? 25.489 10.959 -16.848 1.00 89.62 195 HIS A O 1
ATOM 1582 N N . ALA A 1 196 ? 26.932 10.564 -18.520 1.00 91.06 196 ALA A N 1
ATOM 1583 C CA . ALA A 1 196 ? 25.862 10.331 -19.473 1.00 91.06 196 ALA A CA 1
ATOM 1584 C C . ALA A 1 196 ? 25.178 8.994 -19.158 1.00 91.06 196 ALA A C 1
ATOM 1586 O O . ALA A 1 196 ? 25.795 8.053 -18.652 1.00 91.06 196 ALA A O 1
ATOM 1587 N N . PHE A 1 197 ? 23.889 8.911 -19.464 1.00 91.81 197 PHE A N 1
ATOM 1588 C CA . PHE A 1 197 ? 23.084 7.723 -19.219 1.00 91.81 197 PHE A CA 1
ATOM 1589 C C . PHE A 1 197 ? 22.600 7.154 -20.550 1.00 91.81 197 PHE A C 1
ATOM 1591 O O . PHE A 1 197 ? 21.756 7.758 -21.214 1.00 91.81 197 PHE A O 1
ATOM 1598 N N . ASP A 1 198 ? 23.151 6.007 -20.953 1.00 91.12 198 ASP A N 1
ATOM 1599 C CA . ASP A 1 198 ? 22.694 5.312 -22.154 1.00 91.12 198 ASP A CA 1
ATOM 1600 C C . ASP A 1 198 ? 21.426 4.536 -21.821 1.00 91.12 198 ASP A C 1
ATOM 1602 O O . ASP A 1 198 ? 21.468 3.521 -21.119 1.00 91.12 198 ASP A O 1
ATOM 1606 N N . LYS A 1 199 ? 20.292 5.028 -22.316 1.00 93.06 199 LYS A N 1
ATOM 1607 C CA . LYS A 1 199 ? 18.9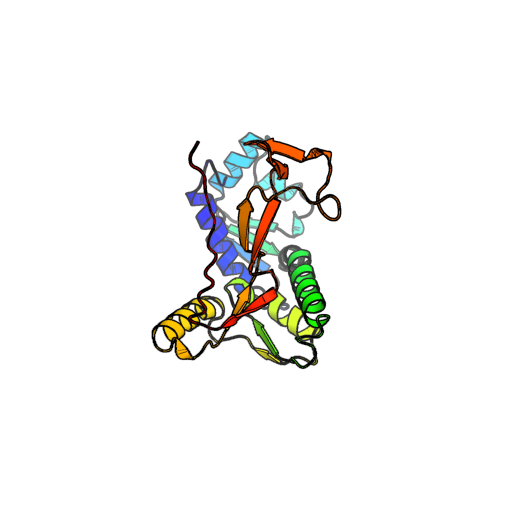83 4.409 -22.125 1.00 93.06 199 LYS A CA 1
ATOM 1608 C C . LYS A 1 199 ? 18.890 3.152 -22.997 1.00 93.06 199 LYS A C 1
ATOM 1610 O O . LYS A 1 199 ? 18.831 3.231 -24.222 1.00 93.06 199 LYS A O 1
ATOM 1615 N N . ILE A 1 200 ? 18.874 1.985 -22.357 1.00 93.75 200 ILE A N 1
ATOM 1616 C CA . ILE A 1 200 ? 18.725 0.672 -23.008 1.00 93.75 200 ILE A CA 1
ATOM 1617 C C . ILE A 1 200 ? 17.243 0.347 -23.213 1.00 93.75 200 ILE A C 1
ATOM 1619 O O . ILE A 1 200 ? 16.863 -0.208 -24.240 1.00 93.75 200 ILE A O 1
ATOM 1623 N N . LEU A 1 201 ? 16.416 0.700 -22.232 1.00 94.44 201 LEU A N 1
ATOM 1624 C CA . LEU A 1 201 ? 14.980 0.465 -22.207 1.00 94.44 201 LEU A CA 1
ATOM 1625 C C . LEU A 1 201 ? 14.320 1.667 -21.541 1.00 94.44 201 LEU A C 1
ATOM 1627 O O . LEU A 1 201 ? 14.734 2.062 -20.455 1.00 94.44 201 LEU A O 1
ATOM 1631 N N . GLU A 1 202 ? 13.299 2.244 -22.160 1.00 95.31 202 GLU A N 1
ATOM 1632 C CA . GLU A 1 202 ? 12.622 3.414 -21.606 1.00 95.31 202 GLU A CA 1
ATOM 1633 C C . GLU A 1 202 ? 11.425 3.025 -20.741 1.00 95.31 202 GLU A C 1
ATOM 1635 O O . GLU A 1 202 ? 10.783 1.991 -20.956 1.00 95.31 202 GLU A O 1
ATOM 1640 N N . LYS A 1 203 ? 11.117 3.867 -19.751 1.00 94.62 203 LYS A N 1
ATOM 1641 C CA . LYS A 1 203 ? 9.864 3.785 -19.002 1.00 94.62 203 LYS A CA 1
ATOM 1642 C C . LYS A 1 203 ? 8.677 3.725 -19.975 1.00 94.62 203 LYS A C 1
ATOM 1644 O O . LYS A 1 203 ? 8.712 4.332 -21.038 1.00 94.62 203 LYS A O 1
ATOM 1649 N N . ASP A 1 204 ? 7.654 2.965 -19.604 1.00 91.56 204 ASP A N 1
ATOM 1650 C CA . ASP A 1 204 ? 6.409 2.774 -20.352 1.00 91.56 204 ASP A CA 1
ATOM 1651 C C . ASP A 1 204 ? 6.560 1.981 -21.669 1.00 91.56 204 ASP A C 1
ATOM 1653 O O . ASP A 1 204 ? 5.573 1.703 -22.349 1.00 91.56 204 ASP A O 1
ATOM 1657 N N . SER A 1 205 ? 7.769 1.492 -21.981 1.00 93.31 205 SER A N 1
ATOM 1658 C CA . SER A 1 205 ? 7.995 0.568 -23.099 1.00 93.31 205 SER A CA 1
ATOM 1659 C C . SER A 1 205 ? 7.292 -0.771 -22.870 1.00 93.31 205 SER A C 1
ATOM 1661 O O . SER A 1 205 ? 7.395 -1.357 -21.788 1.00 93.31 205 SER A O 1
ATOM 1663 N N . VAL A 1 206 ? 6.635 -1.296 -23.908 1.00 94.00 206 VAL A N 1
ATOM 1664 C CA . VAL A 1 206 ? 6.060 -2.649 -23.911 1.00 94.00 206 VAL A CA 1
ATOM 1665 C C . VAL A 1 206 ? 7.154 -3.666 -24.238 1.00 94.00 206 VAL A C 1
ATOM 1667 O O . VAL A 1 206 ? 7.793 -3.589 -25.281 1.00 94.00 206 VAL A O 1
ATOM 1670 N N . ILE A 1 207 ? 7.351 -4.637 -23.350 1.00 93.69 207 ILE A N 1
ATOM 1671 C CA . ILE A 1 207 ? 8.404 -5.652 -23.414 1.00 93.69 207 ILE A CA 1
ATOM 1672 C C . ILE A 1 207 ? 7.751 -7.029 -23.552 1.00 93.69 207 ILE A C 1
ATOM 1674 O O . ILE A 1 207 ? 7.209 -7.544 -22.567 1.00 93.69 207 ILE A O 1
ATOM 1678 N N . PRO A 1 208 ? 7.777 -7.644 -24.743 1.00 93.62 208 PRO A N 1
ATOM 1679 C CA . PRO A 1 208 ? 7.365 -9.033 -24.923 1.00 93.62 208 PRO A CA 1
ATOM 1680 C C . PRO A 1 208 ? 8.176 -10.008 -24.057 1.00 93.62 208 PRO A C 1
ATOM 1682 O O . PRO A 1 208 ? 9.355 -9.771 -23.770 1.00 93.62 208 PRO A O 1
ATOM 1685 N N . ILE A 1 209 ? 7.577 -11.133 -23.659 1.00 88.62 209 ILE A N 1
ATOM 1686 C CA . ILE A 1 209 ? 8.328 -12.206 -22.988 1.00 88.62 209 ILE A CA 1
ATOM 1687 C C . ILE A 1 209 ? 9.440 -12.727 -23.911 1.00 88.62 209 ILE A C 1
ATOM 1689 O O . ILE A 1 209 ? 9.253 -12.860 -25.116 1.00 88.62 209 ILE A O 1
ATOM 1693 N N . GLY A 1 210 ? 10.613 -13.005 -23.334 1.00 87.75 210 GLY A N 1
ATOM 1694 C CA . GLY A 1 210 ? 11.783 -13.487 -24.074 1.00 87.75 210 GLY A CA 1
ATOM 1695 C C . GLY A 1 210 ? 12.580 -12.391 -24.785 1.00 87.75 210 GLY A C 1
ATOM 1696 O O . GLY A 1 210 ? 13.573 -12.701 -25.436 1.00 87.75 210 GLY A O 1
ATOM 1697 N N . THR A 1 211 ? 12.192 -11.117 -24.649 1.00 91.38 211 THR A N 1
ATOM 1698 C CA . THR A 1 211 ? 12.949 -9.996 -25.224 1.00 91.38 211 THR A CA 1
ATOM 1699 C C . THR A 1 211 ? 14.363 -9.945 -24.646 1.00 91.38 211 THR A C 1
ATOM 1701 O O . THR A 1 211 ? 14.544 -9.823 -23.434 1.00 91.38 211 THR A O 1
ATOM 1704 N N . VAL A 1 212 ? 15.366 -9.977 -25.526 1.00 92.25 212 VAL A N 1
ATOM 1705 C CA . VAL A 1 212 ? 16.776 -9.772 -25.184 1.00 92.25 212 VAL A CA 1
ATOM 1706 C C . VAL A 1 212 ? 17.259 -8.504 -25.878 1.00 92.25 212 VAL A C 1
ATOM 1708 O O . VAL A 1 212 ? 17.224 -8.410 -27.102 1.00 92.25 212 VAL A O 1
ATOM 1711 N N . ILE A 1 213 ? 17.732 -7.533 -25.096 1.00 90.94 213 ILE A N 1
ATOM 1712 C CA . ILE A 1 213 ? 18.366 -6.316 -25.614 1.00 90.94 213 ILE A CA 1
ATOM 1713 C C . ILE A 1 213 ? 19.869 -6.445 -25.384 1.00 90.94 213 ILE A C 1
ATOM 1715 O O . ILE A 1 213 ? 20.320 -6.541 -24.244 1.00 90.94 213 ILE A O 1
ATOM 1719 N N . GLN A 1 214 ? 20.649 -6.449 -26.463 1.00 90.25 214 GLN A N 1
ATOM 1720 C CA . GLN A 1 214 ? 22.108 -6.476 -26.399 1.00 90.25 214 GLN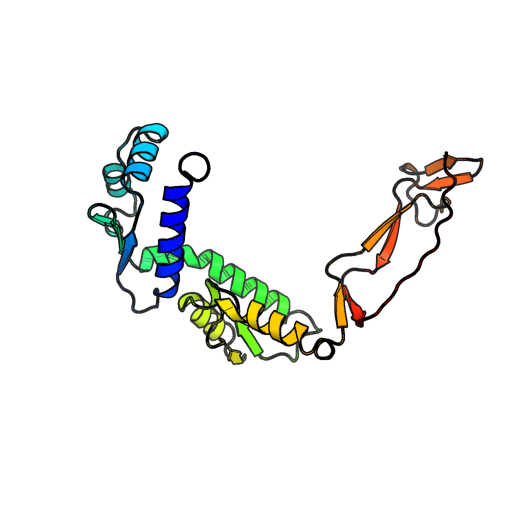 A CA 1
ATOM 1721 C C . GLN A 1 214 ? 22.677 -5.135 -26.856 1.00 90.25 214 GLN A C 1
ATOM 1723 O O . GLN A 1 214 ? 22.346 -4.643 -27.934 1.00 90.25 214 GLN A O 1
ATOM 1728 N N . ARG A 1 215 ? 23.577 -4.565 -26.051 1.00 86.19 215 ARG A N 1
ATOM 1729 C CA . ARG A 1 215 ? 24.416 -3.426 -26.432 1.00 86.19 215 ARG A CA 1
ATOM 1730 C C . ARG A 1 215 ? 25.873 -3.742 -26.132 1.00 86.19 215 ARG A C 1
ATOM 1732 O O . ARG A 1 215 ? 26.180 -4.380 -25.129 1.00 86.19 215 ARG A O 1
ATOM 1739 N N . LYS A 1 216 ? 26.764 -3.317 -27.026 1.00 85.94 216 LYS A N 1
ATOM 1740 C CA . LYS A 1 216 ? 28.212 -3.483 -26.874 1.00 85.94 216 LYS A CA 1
ATOM 1741 C C . LYS A 1 216 ? 28.817 -2.154 -26.456 1.00 85.94 216 LYS A C 1
ATOM 1743 O O . LYS A 1 216 ? 28.598 -1.141 -27.116 1.00 85.94 216 LYS A O 1
ATOM 1748 N N . TYR A 1 217 ? 29.602 -2.189 -25.389 1.00 81.56 217 TYR A N 1
ATOM 1749 C CA . TYR A 1 217 ? 30.331 -1.037 -24.885 1.00 81.56 217 TYR A CA 1
ATOM 1750 C C . TYR A 1 217 ? 31.818 -1.344 -24.929 1.00 81.56 217 TYR A C 1
ATOM 1752 O O . TYR A 1 217 ? 32.250 -2.410 -24.495 1.00 81.56 217 TYR A O 1
ATOM 1760 N N . ASN A 1 218 ? 32.597 -0.398 -25.440 1.00 76.31 218 ASN A N 1
ATOM 1761 C CA . ASN A 1 218 ? 34.046 -0.486 -25.395 1.00 76.31 218 ASN A CA 1
ATOM 1762 C C . ASN A 1 218 ? 34.515 0.187 -24.109 1.00 76.31 218 ASN A C 1
ATOM 1764 O O . ASN A 1 218 ? 34.548 1.416 -24.019 1.00 76.31 218 ASN A O 1
ATOM 1768 N N . THR A 1 219 ? 34.862 -0.618 -23.114 1.00 66.75 219 THR A N 1
ATOM 1769 C CA . THR A 1 219 ? 35.564 -0.153 -21.923 1.00 66.75 219 THR A CA 1
ATOM 1770 C C . THR A 1 219 ? 37.060 -0.248 -22.188 1.00 66.75 219 THR A C 1
ATOM 1772 O O . THR A 1 219 ? 37.604 -1.328 -22.400 1.00 66.75 219 THR A O 1
ATOM 1775 N N . LYS A 1 220 ? 37.756 0.890 -22.181 1.00 60.62 220 LYS A N 1
ATOM 1776 C CA . LYS A 1 220 ? 39.187 0.857 -21.887 1.00 60.62 220 LYS A CA 1
ATOM 1777 C C . LYS A 1 220 ? 39.295 0.733 -20.371 1.00 60.62 220 LYS A C 1
ATOM 1779 O O . LYS A 1 220 ? 38.882 1.651 -19.666 1.00 60.62 220 LYS A O 1
ATOM 1784 N N . LEU A 1 221 ? 39.749 -0.424 -19.892 1.00 48.81 221 LEU A N 1
ATOM 1785 C CA . LEU A 1 221 ? 40.242 -0.548 -18.522 1.00 48.81 221 LEU A CA 1
ATOM 1786 C C . LEU A 1 221 ? 41.401 0.448 -18.386 1.00 48.81 221 LEU A C 1
ATOM 1788 O O . LEU A 1 221 ? 42.323 0.413 -19.202 1.00 48.81 221 LEU A O 1
ATOM 1792 N N . MET A 1 222 ? 41.271 1.381 -17.442 1.00 45.28 222 MET A N 1
ATOM 1793 C CA . MET A 1 222 ? 42.411 2.147 -16.935 1.00 45.28 222 MET A CA 1
ATOM 1794 C C . MET A 1 222 ? 43.286 1.232 -16.091 1.00 45.28 222 MET A C 1
ATOM 1796 O O . MET A 1 222 ? 42.699 0.400 -15.361 1.00 45.28 222 MET A O 1
#

pLDDT: mean 92.03, std 6.08, range [45.28, 97.94]

Organism: Mytilus coruscus (NCBI:txid42192)

Sequence (222 aa):
MKQEYLESYLDLIRDFETKKRTINPDTKKVTMAIPFVTLNTLCEKQLEENFRSLIASSPYADSIVIYGDKVRIDANVLRKLFDKTIANIILLIKEIFQMESVRSLNKIILVGGFSNCVLVQEAVRREFPNCRVIIPFNPGLSVLQGAVLFGHKSDVISSRISRFTYGISFNPKFDTAIHDEKYRYLSDGVWRCKHAFDKILEKDSVIPIGTVIQRKYNTKLM

Secondary structure (DSSP, 8-state):
-TTT-HHHHHHHHHHHHHHTTT--TT--EEEEE--HHHHHHHHHHHHSS-HHHHHHHSTTTTTEEEETTEEEEEHHHHHHHHHHHHHHHHHHHHHHHTSGGGTT--EEE--SGGGG-HHHHHHHHHH-TTSEEE--S-TTTHHHHHHHHHHH-GGG--EEE-SS-EEEEE-PBP-TTTS-GGGEEEETTEEEETTEEEEEE-TT-EEETT------------

Radius of gyration: 27.08 Å; chains: 1; bounding box: 67×46×62 Å

Foldseek 3Di:
DVVPCVPQVVQQVVQVLVQLLVQDPPDFKTKTFHPQVVQQVCCCVPVVDGPLVVCCPDPCVVAWDDDPRMIMGTSVVVLVVCPVVLVVVLVVVVVVCVDPVCVPAQEDEQAASNSSRNSSQVSNCVSRVSHHYHYDPHRNCPVVVVVVVCVVPVVVDFWDFAQAFDWDFDKAFDDPVPADPVQWDADPNTITGGRDTDGQDHGRDIGTPPDDGDDDDDDDDD

InterPro domains:
  IPR043129 ATPase, nucleotide binding domain [SSF53067] (69-152)